Protein AF-A0A7X7F564-F1 (afdb_monomer_lite)

Structure (mmCIF, N/CA/C/O backbone):
data_AF-A0A7X7F564-F1
#
_entry.id   AF-A0A7X7F564-F1
#
loop_
_atom_site.group_PDB
_atom_site.id
_atom_site.type_symbol
_atom_site.label_atom_id
_atom_site.label_alt_id
_atom_site.label_comp_id
_atom_site.label_asym_id
_atom_site.label_entity_id
_atom_site.label_seq_id
_atom_site.pdbx_PDB_ins_code
_atom_site.Cartn_x
_atom_site.Cartn_y
_atom_site.Cartn_z
_atom_site.occupancy
_atom_site.B_iso_or_equiv
_atom_site.auth_seq_id
_atom_site.auth_comp_id
_atom_site.auth_asym_id
_atom_site.auth_atom_id
_atom_site.pdbx_PDB_model_num
ATOM 1 N N . MET A 1 1 ? 32.972 -9.137 -55.704 1.00 48.28 1 MET A N 1
ATOM 2 C CA . MET A 1 1 ? 32.258 -8.526 -54.559 1.00 48.28 1 MET A CA 1
ATOM 3 C C . MET A 1 1 ? 30.920 -7.982 -55.047 1.00 48.28 1 MET A C 1
ATOM 5 O O . MET A 1 1 ? 30.916 -7.050 -55.842 1.00 48.28 1 MET A O 1
ATOM 9 N N . LYS A 1 2 ? 29.792 -8.603 -54.668 1.00 53.50 2 LYS A N 1
ATOM 10 C CA . LYS A 1 2 ? 28.453 -8.080 -54.998 1.00 53.50 2 LYS A CA 1
ATOM 11 C C . LYS A 1 2 ? 28.254 -6.777 -54.216 1.00 53.50 2 LYS A C 1
ATOM 13 O O . LYS A 1 2 ? 28.350 -6.795 -52.994 1.00 53.50 2 LYS A O 1
ATOM 18 N N . ARG A 1 3 ? 28.040 -5.654 -54.912 1.00 58.56 3 ARG A N 1
ATOM 19 C CA . ARG A 1 3 ? 27.694 -4.373 -54.276 1.00 58.56 3 ARG A CA 1
ATOM 20 C C . ARG A 1 3 ? 26.359 -4.563 -53.553 1.00 58.56 3 ARG A C 1
ATOM 22 O O . ARG A 1 3 ? 25.375 -4.885 -54.219 1.00 58.56 3 ARG A O 1
ATOM 29 N N . LEU A 1 4 ? 26.345 -4.410 -52.227 1.00 58.75 4 LEU A N 1
ATOM 30 C CA . LEU A 1 4 ? 25.102 -4.331 -51.456 1.00 58.75 4 LEU A CA 1
ATOM 31 C C . LEU A 1 4 ? 24.223 -3.259 -52.097 1.00 58.75 4 LEU A C 1
ATOM 33 O O . LEU A 1 4 ? 24.693 -2.149 -52.369 1.00 58.75 4 LEU A O 1
ATOM 37 N N . ARG A 1 5 ? 22.974 -3.606 -52.412 1.00 72.00 5 ARG A N 1
ATOM 38 C CA . ARG A 1 5 ? 22.047 -2.630 -52.979 1.00 72.00 5 ARG A CA 1
ATOM 39 C C . ARG A 1 5 ? 21.717 -1.638 -51.869 1.00 72.00 5 ARG A C 1
ATOM 41 O O . ARG A 1 5 ? 21.621 -2.012 -50.708 1.00 72.00 5 ARG A O 1
ATOM 48 N N . CYS A 1 6 ? 21.543 -0.366 -52.214 1.00 71.50 6 CYS A N 1
ATOM 49 C CA . CYS A 1 6 ? 21.255 0.693 -51.240 1.00 71.50 6 CYS A CA 1
ATOM 50 C C . CYS A 1 6 ? 20.052 0.332 -50.336 1.00 71.50 6 CYS A C 1
ATOM 52 O O . CYS A 1 6 ? 20.071 0.598 -49.140 1.00 71.50 6 CYS A O 1
ATOM 54 N N . ALA A 1 7 ? 19.067 -0.390 -50.885 1.00 74.50 7 ALA A N 1
ATOM 55 C CA . ALA A 1 7 ? 17.934 -0.959 -50.153 1.00 74.50 7 ALA A CA 1
ATOM 56 C C . ALA A 1 7 ? 18.330 -1.939 -49.027 1.00 74.50 7 ALA A C 1
ATOM 58 O O . ALA A 1 7 ? 17.717 -1.904 -47.965 1.00 74.50 7 ALA A O 1
ATOM 59 N N . ASP A 1 8 ? 19.369 -2.759 -49.218 1.00 80.69 8 ASP A N 1
ATOM 60 C CA . ASP A 1 8 ? 19.866 -3.688 -48.195 1.00 80.69 8 ASP A CA 1
ATOM 61 C C . ASP A 1 8 ? 20.482 -2.915 -47.018 1.00 80.69 8 ASP A C 1
ATOM 63 O O . ASP A 1 8 ? 20.291 -3.274 -45.860 1.00 80.69 8 ASP A O 1
ATOM 67 N N . VAL A 1 9 ? 21.169 -1.802 -47.304 1.00 81.88 9 VAL A N 1
ATOM 68 C CA . VAL A 1 9 ? 21.736 -0.914 -46.275 1.00 81.88 9 VAL A CA 1
ATOM 69 C C . VAL A 1 9 ? 20.625 -0.227 -45.479 1.00 81.88 9 VAL A C 1
ATOM 71 O O . VAL A 1 9 ? 20.675 -0.218 -44.250 1.00 81.88 9 VAL A O 1
ATOM 74 N N . PHE A 1 10 ? 19.593 0.295 -46.150 1.00 84.75 10 PHE A N 1
ATOM 75 C CA . PHE A 1 10 ? 18.437 0.893 -45.471 1.00 84.75 10 PHE A CA 1
ATOM 76 C C . PHE A 1 10 ? 17.674 -0.121 -44.614 1.00 84.75 10 PHE A C 1
ATOM 78 O O . PHE A 1 10 ? 17.301 0.202 -43.488 1.00 84.75 10 PHE A O 1
ATOM 85 N N . ALA A 1 11 ? 17.487 -1.348 -45.108 1.00 86.25 11 ALA A N 1
ATOM 86 C CA . ALA A 1 11 ? 16.853 -2.417 -44.343 1.00 86.25 11 ALA A CA 1
ATOM 87 C C . ALA A 1 11 ? 17.647 -2.746 -43.070 1.00 86.25 11 ALA A C 1
ATOM 89 O O . ALA A 1 11 ? 17.065 -2.834 -41.992 1.00 86.25 11 ALA A O 1
ATOM 90 N N . VAL A 1 12 ? 18.977 -2.852 -43.163 1.00 88.00 12 VAL A N 1
ATOM 91 C CA . VAL A 1 12 ? 19.840 -3.098 -41.997 1.00 88.00 12 VAL A CA 1
ATOM 92 C C . VAL A 1 12 ? 19.756 -1.953 -40.984 1.00 88.00 12 VAL A C 1
ATOM 94 O O . VAL A 1 12 ? 19.584 -2.216 -39.796 1.00 88.00 12 VAL A O 1
ATOM 97 N N . VAL A 1 13 ? 19.812 -0.692 -41.426 1.00 90.00 13 VAL A N 1
ATOM 98 C CA . VAL A 1 13 ? 19.680 0.470 -40.525 1.00 90.00 13 VAL A CA 1
ATOM 99 C C . VAL A 1 13 ? 18.318 0.481 -39.829 1.00 90.00 13 VAL A C 1
ATOM 101 O O . VAL A 1 13 ? 18.257 0.697 -38.620 1.00 90.00 13 VAL A O 1
ATOM 104 N N . ALA A 1 14 ? 17.234 0.197 -40.556 1.00 89.31 14 ALA A N 1
ATOM 105 C CA . ALA A 1 14 ? 15.895 0.124 -39.979 1.00 89.31 14 ALA A CA 1
ATOM 106 C C . ALA A 1 14 ? 15.782 -0.995 -38.930 1.00 89.31 14 ALA A C 1
ATOM 108 O O . ALA A 1 14 ? 15.251 -0.765 -37.846 1.00 89.31 14 ALA A O 1
ATOM 109 N N . ILE A 1 15 ? 16.332 -2.182 -39.210 1.00 92.12 15 ILE A N 1
ATOM 110 C CA . ILE A 1 15 ? 16.349 -3.306 -38.264 1.00 92.12 15 ILE A CA 1
ATOM 111 C C . ILE A 1 15 ? 17.140 -2.942 -37.004 1.00 92.12 15 ILE A C 1
ATOM 113 O O . ILE A 1 15 ? 16.648 -3.148 -35.898 1.00 92.12 15 ILE A O 1
ATOM 117 N N . VAL A 1 16 ? 18.332 -2.355 -37.147 1.00 91.62 16 VAL A N 1
ATOM 118 C CA . VAL A 1 16 ? 19.150 -1.925 -36.001 1.00 91.62 16 VAL A CA 1
ATOM 119 C C . VAL A 1 16 ? 18.427 -0.857 -35.179 1.00 91.62 16 VAL A C 1
ATOM 121 O O . VAL A 1 16 ? 18.455 -0.927 -33.950 1.00 91.62 16 VAL A O 1
ATOM 124 N N . ALA A 1 17 ? 17.739 0.090 -35.821 1.00 90.69 17 ALA A N 1
ATOM 125 C CA . ALA A 1 17 ? 16.954 1.109 -35.130 1.00 90.69 17 ALA A CA 1
ATOM 126 C C . ALA A 1 17 ? 15.795 0.486 -34.333 1.00 90.69 17 ALA A C 1
ATOM 128 O O . ALA A 1 17 ? 15.628 0.801 -33.157 1.00 90.69 17 ALA A O 1
ATOM 129 N N . ILE A 1 18 ? 15.042 -0.446 -34.929 1.00 92.12 18 ILE A N 1
ATOM 130 C CA . ILE A 1 18 ? 13.941 -1.152 -34.254 1.00 92.12 18 ILE A CA 1
ATOM 131 C C . ILE A 1 18 ? 14.465 -1.971 -33.071 1.00 92.12 18 ILE A C 1
ATOM 133 O O . ILE A 1 18 ? 13.938 -1.851 -31.967 1.00 92.12 18 ILE A O 1
ATOM 137 N N . LEU A 1 19 ? 15.522 -2.763 -33.271 1.00 92.12 19 LEU A N 1
ATOM 138 C CA . LEU A 1 19 ? 16.123 -3.564 -32.202 1.00 92.12 19 LEU A CA 1
ATOM 139 C C . LEU A 1 19 ? 16.657 -2.685 -31.069 1.00 92.12 19 LEU A C 1
ATOM 141 O O . LEU A 1 19 ? 16.477 -3.028 -29.907 1.00 92.12 19 LEU A O 1
ATOM 145 N N . SER A 1 20 ? 17.255 -1.536 -31.392 1.00 90.12 20 SER A N 1
ATOM 146 C CA . SER A 1 20 ? 17.713 -0.564 -30.392 1.00 90.12 20 SER A CA 1
ATOM 147 C C . SER A 1 20 ? 16.552 -0.001 -29.572 1.00 90.12 20 SER A C 1
ATOM 149 O O . SER A 1 20 ? 16.664 0.096 -28.354 1.00 90.12 20 SER A O 1
ATOM 151 N N . VAL A 1 21 ? 15.425 0.332 -30.212 1.00 88.75 21 VAL A N 1
ATOM 152 C CA . VAL A 1 21 ? 14.222 0.824 -29.519 1.00 88.75 21 VAL A CA 1
ATOM 153 C C . VAL A 1 21 ? 13.632 -0.251 -28.605 1.00 88.75 21 VAL A C 1
ATOM 155 O O . VAL A 1 21 ? 13.319 0.042 -27.453 1.00 88.75 21 VAL A O 1
ATOM 158 N N . LEU A 1 22 ? 13.529 -1.496 -29.081 1.00 88.88 22 LEU A N 1
ATOM 159 C CA . LEU A 1 22 ? 13.049 -2.620 -28.271 1.00 88.88 22 LEU A CA 1
ATOM 160 C C . LEU A 1 22 ? 13.980 -2.890 -27.083 1.00 88.88 22 LEU A C 1
ATOM 162 O O . LEU A 1 22 ? 13.515 -2.988 -25.951 1.00 88.88 22 LEU A O 1
ATOM 166 N N . ALA A 1 23 ? 15.294 -2.929 -27.320 1.00 87.75 23 ALA A N 1
ATOM 167 C CA . ALA A 1 23 ? 16.289 -3.126 -26.271 1.00 87.75 23 ALA A CA 1
ATOM 168 C C . ALA A 1 23 ? 16.259 -2.001 -25.226 1.00 87.75 23 ALA A C 1
ATOM 170 O O . ALA A 1 23 ? 16.415 -2.264 -24.036 1.00 87.75 23 ALA A O 1
ATOM 171 N N . TRP A 1 24 ? 16.024 -0.754 -25.647 1.00 86.94 24 TRP A N 1
ATOM 172 C CA . TRP A 1 24 ? 15.874 0.375 -24.730 1.00 86.94 24 TRP A CA 1
ATOM 173 C C . TRP A 1 24 ? 14.609 0.259 -23.870 1.00 86.94 24 TRP A C 1
ATOM 175 O O . TRP A 1 24 ? 14.647 0.578 -22.682 1.00 86.94 24 TRP A O 1
ATOM 185 N N . GLY A 1 25 ? 13.503 -0.222 -24.450 1.00 83.06 25 GLY A N 1
ATOM 186 C CA . GLY A 1 25 ? 12.268 -0.518 -23.721 1.00 83.06 25 GLY A CA 1
ATOM 187 C C . GLY A 1 25 ? 12.482 -1.575 -22.637 1.00 83.06 25 GLY A C 1
ATOM 188 O O . GLY A 1 25 ? 12.245 -1.302 -21.461 1.00 83.06 25 GLY A O 1
ATOM 189 N N . GLU A 1 26 ? 13.033 -2.729 -23.018 1.00 85.12 26 GLU A N 1
ATOM 190 C CA . GLU A 1 26 ? 13.371 -3.834 -22.104 1.00 85.12 26 GLU A CA 1
ATOM 191 C C . GLU A 1 26 ? 14.337 -3.392 -20.996 1.00 85.12 26 GLU A C 1
ATOM 193 O O . GLU A 1 26 ? 14.151 -3.702 -19.818 1.00 85.12 26 GLU A O 1
ATOM 198 N N . TYR A 1 27 ? 15.356 -2.602 -21.345 1.00 85.50 27 TYR A N 1
ATOM 199 C CA . TYR A 1 27 ? 16.291 -2.055 -20.367 1.00 85.50 27 TYR A CA 1
ATOM 200 C C . TYR A 1 27 ? 15.599 -1.114 -19.372 1.00 85.50 27 TYR A C 1
ATOM 202 O O . TYR A 1 27 ? 15.892 -1.158 -18.175 1.00 85.50 27 TYR A O 1
ATOM 210 N N . GLY A 1 28 ? 14.655 -0.293 -19.838 1.00 83.69 28 GLY A N 1
ATOM 211 C CA . GLY A 1 28 ? 13.848 0.577 -18.986 1.00 83.69 28 GLY A CA 1
ATOM 212 C C . GLY A 1 28 ? 12.994 -0.205 -17.983 1.00 83.69 28 GLY A C 1
ATOM 213 O O . GLY A 1 28 ? 12.978 0.133 -16.795 1.00 83.69 28 GLY A O 1
ATOM 214 N N . GLU A 1 29 ? 12.338 -1.278 -18.430 1.00 83.12 29 GLU A N 1
ATOM 215 C CA . GLU A 1 29 ? 11.558 -2.164 -17.558 1.00 83.12 29 GLU A CA 1
ATOM 216 C C . GLU A 1 29 ? 12.441 -2.881 -16.535 1.00 83.12 29 GLU A C 1
ATOM 218 O O . GLU A 1 29 ? 12.128 -2.895 -15.338 1.00 83.12 29 GLU A O 1
ATOM 223 N N . TRP A 1 30 ? 13.586 -3.406 -16.980 1.00 85.81 30 TRP A N 1
ATOM 224 C CA . TRP A 1 30 ? 14.570 -4.029 -16.102 1.00 85.81 30 TRP A CA 1
ATOM 225 C C . TRP A 1 30 ? 15.080 -3.048 -15.040 1.00 85.81 30 TRP A C 1
ATOM 227 O O . TRP A 1 30 ? 15.083 -3.372 -13.853 1.00 85.81 30 TRP A O 1
ATOM 237 N N . GLN A 1 31 ? 15.438 -1.818 -15.423 1.00 87.56 31 GLN A N 1
ATOM 238 C CA . GLN A 1 31 ? 15.863 -0.783 -14.478 1.00 87.56 31 GLN A CA 1
ATOM 239 C C . GLN A 1 31 ? 14.752 -0.397 -13.494 1.00 87.56 31 GLN A C 1
ATOM 241 O O . GLN A 1 31 ? 15.035 -0.087 -12.334 1.00 87.56 31 GLN A O 1
ATOM 246 N N . ALA A 1 32 ? 13.491 -0.353 -13.934 1.00 84.62 32 ALA A N 1
ATOM 247 C CA . ALA A 1 32 ? 12.358 -0.064 -13.058 1.00 84.62 32 ALA A CA 1
ATOM 248 C C . ALA A 1 32 ? 12.153 -1.183 -12.027 1.00 84.62 32 ALA A C 1
ATOM 250 O O . ALA A 1 32 ? 12.035 -0.892 -10.836 1.00 84.62 32 ALA A O 1
ATOM 251 N N . ARG A 1 33 ? 12.192 -2.449 -12.463 1.00 85.00 33 ARG A N 1
ATOM 252 C CA . ARG A 1 33 ? 12.113 -3.611 -11.569 1.00 85.00 33 ARG A CA 1
ATOM 253 C C . ARG A 1 33 ? 13.287 -3.649 -10.596 1.00 85.00 33 ARG A C 1
ATOM 255 O O . ARG A 1 33 ? 13.075 -3.766 -9.396 1.00 85.00 33 ARG A O 1
ATOM 262 N N . ARG A 1 34 ? 14.517 -3.457 -11.080 1.00 88.94 34 ARG A N 1
ATOM 263 C CA . ARG A 1 34 ? 15.706 -3.498 -10.223 1.00 88.94 34 ARG A CA 1
ATOM 264 C C . ARG A 1 34 ? 15.687 -2.404 -9.159 1.00 88.94 34 ARG A C 1
ATOM 266 O O . ARG A 1 34 ? 16.049 -2.654 -8.015 1.00 88.94 34 ARG A O 1
ATOM 273 N N . ARG A 1 35 ? 15.235 -1.194 -9.508 1.00 87.31 35 ARG A N 1
ATOM 274 C CA . ARG A 1 35 ? 15.035 -0.113 -8.529 1.00 87.31 35 ARG A CA 1
ATOM 275 C C . ARG A 1 35 ? 13.957 -0.459 -7.505 1.00 87.31 35 ARG A C 1
ATOM 277 O O . ARG A 1 35 ? 14.138 -0.134 -6.339 1.00 87.31 35 ARG A O 1
ATOM 284 N N . HIS A 1 36 ? 12.863 -1.097 -7.918 1.00 88.12 36 HIS A N 1
ATOM 285 C CA . HIS A 1 36 ? 11.817 -1.567 -7.003 1.00 88.12 36 HIS A CA 1
ATOM 286 C C . HIS A 1 36 ? 12.369 -2.579 -5.996 1.00 88.12 36 HIS A C 1
ATOM 288 O O . HIS A 1 36 ? 12.257 -2.357 -4.794 1.00 88.12 36 HIS A O 1
ATOM 294 N N . GLU A 1 37 ? 13.047 -3.621 -6.478 1.00 88.88 37 GLU A N 1
ATOM 295 C CA . GLU A 1 37 ? 13.681 -4.648 -5.639 1.00 88.88 37 GLU A CA 1
ATOM 296 C C . GLU A 1 37 ? 14.661 -4.035 -4.635 1.00 88.88 37 GLU A C 1
ATOM 298 O O . GLU A 1 37 ? 14.534 -4.268 -3.439 1.00 88.88 37 GLU A O 1
ATOM 303 N N . LEU A 1 38 ? 15.574 -3.172 -5.096 1.00 90.75 38 LEU A N 1
ATOM 304 C CA . LEU A 1 38 ? 16.559 -2.522 -4.225 1.00 90.75 38 LEU A CA 1
ATOM 305 C C . LEU A 1 38 ? 15.913 -1.670 -3.128 1.00 90.75 38 LEU A C 1
ATOM 307 O O . LEU A 1 38 ? 16.453 -1.572 -2.033 1.00 90.75 38 LEU A O 1
ATOM 311 N N . ARG A 1 39 ? 14.763 -1.043 -3.400 1.00 90.81 39 ARG A N 1
ATOM 312 C CA . ARG A 1 39 ? 14.035 -0.258 -2.393 1.00 90.81 39 ARG A CA 1
ATOM 313 C C . ARG A 1 39 ? 13.401 -1.147 -1.329 1.00 90.81 39 ARG A C 1
ATOM 315 O O . ARG A 1 39 ? 13.399 -0.767 -0.164 1.00 90.81 39 ARG A O 1
ATOM 322 N N . VAL A 1 40 ? 12.877 -2.305 -1.727 1.00 90.81 40 VAL A N 1
ATOM 323 C CA . VAL A 1 40 ? 12.342 -3.316 -0.805 1.00 90.81 40 VAL A CA 1
ATOM 324 C C . VAL A 1 40 ? 13.473 -3.939 0.021 1.00 90.81 40 VAL A C 1
ATOM 326 O O . VAL A 1 40 ? 13.330 -4.072 1.230 1.00 90.81 40 VAL A O 1
ATOM 329 N N . GLU A 1 41 ? 14.610 -4.260 -0.600 1.00 90.62 41 GLU A N 1
ATOM 330 C CA . GLU A 1 41 ? 15.790 -4.831 0.068 1.00 90.62 41 GLU A CA 1
ATOM 331 C C . GLU A 1 41 ? 16.459 -3.846 1.038 1.00 90.62 41 GLU A C 1
ATOM 333 O O . GLU A 1 41 ? 16.899 -4.240 2.113 1.00 90.62 41 GLU A O 1
ATOM 338 N N . ALA A 1 42 ? 16.526 -2.561 0.680 1.00 89.69 42 ALA A N 1
ATOM 339 C CA . ALA A 1 42 ? 17.106 -1.515 1.522 1.00 89.69 42 ALA A CA 1
ATOM 340 C C . ALA A 1 42 ? 16.150 -1.005 2.617 1.00 89.69 42 ALA A C 1
ATOM 342 O O . ALA A 1 42 ? 16.504 -0.076 3.349 1.00 89.69 42 ALA A O 1
ATOM 343 N N . PHE A 1 43 ? 14.933 -1.553 2.711 1.00 90.75 43 PHE A N 1
ATOM 344 C CA . PHE A 1 43 ? 13.953 -1.133 3.703 1.00 90.75 43 PHE A CA 1
ATOM 345 C C . PHE A 1 43 ? 14.399 -1.522 5.110 1.00 90.75 43 PHE A C 1
ATOM 347 O O . PHE A 1 43 ? 14.540 -2.695 5.447 1.00 90.75 43 PHE A O 1
ATOM 354 N N . ASP A 1 44 ? 14.577 -0.503 5.941 1.00 87.75 44 ASP A N 1
ATOM 355 C CA . ASP A 1 44 ? 14.939 -0.639 7.342 1.00 87.75 44 ASP A CA 1
ATOM 356 C C . ASP A 1 44 ? 13.728 -0.281 8.205 1.00 87.75 44 ASP A C 1
ATOM 358 O O . ASP A 1 44 ? 13.356 0.889 8.337 1.00 87.75 44 ASP A O 1
ATOM 362 N N . GLU A 1 45 ? 13.100 -1.316 8.762 1.00 85.06 45 GLU A N 1
ATOM 363 C CA . GLU A 1 45 ? 11.895 -1.205 9.585 1.00 85.06 45 GLU A CA 1
ATOM 364 C C . GLU A 1 45 ? 12.155 -0.423 10.882 1.00 85.06 45 GLU A C 1
ATOM 366 O O . GLU A 1 45 ? 11.254 0.237 11.386 1.00 85.06 45 GLU A O 1
ATOM 371 N N . SER A 1 46 ? 13.398 -0.404 11.382 1.00 84.81 46 SER A N 1
ATOM 372 C CA . SER A 1 46 ? 13.755 0.338 12.601 1.00 84.81 46 SER A CA 1
ATOM 373 C C . SER A 1 46 ? 13.669 1.860 12.444 1.00 84.81 46 SER A C 1
ATOM 375 O O . SER A 1 46 ? 13.610 2.584 13.436 1.00 84.81 46 SER A O 1
ATOM 377 N N . LYS A 1 47 ? 13.645 2.352 11.200 1.00 82.25 47 LYS A N 1
ATOM 378 C CA . LYS A 1 47 ? 13.532 3.779 10.863 1.00 82.25 47 LYS A CA 1
ATOM 379 C C . LYS A 1 47 ? 12.092 4.228 10.630 1.00 82.25 47 LYS A C 1
ATOM 381 O O . LYS A 1 47 ? 11.871 5.378 10.260 1.00 82.25 47 LYS A O 1
ATOM 386 N N . VAL A 1 48 ? 11.123 3.326 10.768 1.00 82.81 48 VAL A N 1
ATOM 387 C CA . VAL A 1 48 ? 9.705 3.636 10.587 1.00 82.81 48 VAL A CA 1
ATOM 388 C C . VAL A 1 48 ? 9.116 4.048 11.928 1.00 82.81 48 VAL A C 1
ATOM 390 O O . VAL A 1 48 ? 9.084 3.259 12.872 1.00 82.81 48 VAL A O 1
ATOM 393 N N . SER A 1 49 ? 8.643 5.289 12.005 1.00 76.38 49 SER A N 1
ATOM 394 C CA . SER A 1 49 ? 7.865 5.754 13.150 1.00 76.38 49 SER A CA 1
ATOM 395 C C . SER A 1 49 ? 6.486 5.084 13.139 1.00 76.38 49 SER A C 1
ATOM 397 O O . SER A 1 49 ? 5.864 5.005 12.074 1.00 76.38 49 SER A O 1
ATOM 399 N N . PRO A 1 50 ? 5.974 4.624 14.294 1.00 73.06 50 PRO A N 1
ATOM 400 C CA . PRO A 1 50 ? 4.617 4.104 14.382 1.00 73.06 50 PRO A CA 1
ATOM 401 C C . PRO A 1 50 ? 3.608 5.151 13.911 1.00 73.06 50 PRO A C 1
ATOM 403 O O . PRO A 1 50 ? 3.711 6.330 14.258 1.00 73.06 50 PRO A O 1
ATOM 406 N N . VAL A 1 51 ? 2.608 4.718 13.148 1.00 74.31 51 VAL A N 1
ATOM 407 C CA . VAL A 1 51 ? 1.479 5.586 12.811 1.00 74.31 51 VAL A CA 1
ATOM 408 C C . VAL A 1 51 ? 0.626 5.765 14.062 1.00 74.31 51 VAL A C 1
ATOM 410 O O . VAL A 1 51 ? 0.151 4.793 14.645 1.00 74.31 51 VAL A O 1
ATOM 413 N N . VAL A 1 52 ? 0.432 7.016 14.474 1.00 71.81 52 VAL A N 1
ATOM 414 C CA . VAL A 1 52 ? -0.432 7.358 15.605 1.00 71.81 52 VAL A CA 1
ATOM 415 C C . VAL A 1 52 ? -1.804 7.720 15.054 1.00 71.81 52 VAL A C 1
ATOM 417 O O . VAL A 1 52 ? -1.988 8.800 14.504 1.00 71.81 52 VAL A O 1
ATOM 420 N N . LEU A 1 53 ? -2.759 6.801 15.181 1.00 75.00 53 LEU A N 1
ATOM 421 C CA . LEU A 1 53 ? -4.170 7.054 14.899 1.00 75.00 53 LEU A CA 1
ATOM 422 C C . LEU A 1 53 ? -4.962 7.075 16.213 1.00 75.00 53 LEU A C 1
ATOM 424 O O . LEU A 1 53 ? -4.652 6.295 17.117 1.00 75.00 53 LEU A O 1
ATOM 428 N N . PRO A 1 54 ? -5.992 7.931 16.335 1.00 76.56 54 PRO A N 1
ATOM 429 C CA . PRO A 1 54 ? -6.925 7.877 17.456 1.00 76.56 54 PRO A CA 1
ATOM 430 C C . PRO A 1 54 ? -7.541 6.478 17.604 1.00 76.56 54 PRO A C 1
ATOM 432 O O . PRO A 1 54 ? -8.012 5.900 16.623 1.00 76.56 54 PRO A O 1
ATOM 435 N N . ALA A 1 55 ? -7.537 5.931 18.824 1.00 78.00 55 ALA A N 1
ATOM 436 C CA . ALA A 1 55 ? -7.964 4.554 19.092 1.00 78.00 55 ALA A CA 1
ATOM 437 C C . ALA A 1 55 ? -9.424 4.284 18.687 1.00 78.00 55 ALA A C 1
ATOM 439 O O . ALA A 1 55 ? -9.749 3.199 18.223 1.00 78.00 55 ALA A O 1
ATOM 440 N N . ASP A 1 56 ? -10.293 5.290 18.788 1.00 82.44 56 ASP A N 1
ATOM 441 C CA . ASP A 1 56 ? -11.698 5.231 18.374 1.00 82.44 56 ASP A CA 1
ATOM 442 C C . ASP A 1 56 ? -11.890 5.052 16.859 1.00 82.44 56 ASP A C 1
ATOM 444 O O . ASP A 1 56 ? -12.973 4.673 16.410 1.00 82.44 56 ASP A O 1
ATOM 448 N N . ARG A 1 57 ? -10.844 5.298 16.060 1.00 83.75 57 ARG A N 1
ATOM 449 C CA . ARG A 1 57 ? -10.862 5.107 14.605 1.00 83.75 57 ARG A CA 1
ATOM 450 C C . ARG A 1 57 ? -10.366 3.735 14.179 1.00 83.75 57 ARG A C 1
ATOM 452 O O . ARG A 1 57 ? -10.630 3.356 13.037 1.00 83.75 57 ARG A O 1
ATOM 459 N N . ILE A 1 58 ? -9.644 3.025 15.044 1.00 87.62 58 ILE A N 1
ATOM 460 C CA . ILE A 1 58 ? -9.050 1.730 14.725 1.00 87.62 58 ILE A CA 1
ATOM 461 C C . ILE A 1 58 ? -10.168 0.701 14.576 1.00 87.62 58 ILE A C 1
ATOM 463 O O . ILE A 1 58 ? -11.048 0.559 15.423 1.00 87.62 58 ILE A O 1
ATOM 467 N N . VAL A 1 59 ? -10.148 -0.019 13.460 1.00 86.31 59 VAL A N 1
ATOM 468 C CA . VAL A 1 59 ? -11.076 -1.122 13.210 1.00 86.31 59 VAL A CA 1
ATOM 469 C C . VAL A 1 59 ? -10.316 -2.405 13.501 1.00 86.31 59 VAL A C 1
ATOM 471 O O . VAL A 1 59 ? -9.326 -2.651 12.826 1.00 86.31 59 VAL A O 1
ATOM 474 N N . GLU A 1 60 ? -10.758 -3.217 14.467 1.00 85.00 60 GLU A N 1
ATOM 475 C CA . GLU A 1 60 ? -10.018 -4.412 14.935 1.00 85.00 60 GLU A CA 1
ATOM 476 C C . GLU A 1 60 ? -10.637 -5.757 14.509 1.00 85.00 60 GLU A C 1
ATOM 478 O O . GLU A 1 60 ? -9.943 -6.766 14.397 1.00 85.00 60 GLU A O 1
ATOM 483 N N . ASN A 1 61 ? -11.955 -5.795 14.284 1.00 76.88 61 ASN A N 1
ATOM 484 C CA . ASN A 1 61 ? -12.725 -7.041 14.149 1.00 76.88 61 ASN A CA 1
ATOM 485 C C . ASN A 1 61 ? -13.480 -7.173 12.816 1.00 76.88 61 ASN A C 1
ATOM 487 O O . ASN A 1 61 ? -14.453 -7.920 12.726 1.00 76.88 61 ASN A O 1
ATOM 491 N N . GLU A 1 62 ? -13.047 -6.466 11.771 1.00 78.31 62 GLU A N 1
ATOM 492 C CA . GLU A 1 62 ? -13.667 -6.557 10.444 1.00 78.31 62 GLU A CA 1
ATOM 493 C C . GLU A 1 62 ? -12.844 -7.407 9.464 1.00 78.31 62 GLU A C 1
ATOM 495 O O . GLU A 1 62 ? -11.627 -7.537 9.570 1.00 78.31 62 GLU A O 1
ATOM 500 N N . SER A 1 63 ? -13.519 -7.983 8.466 1.00 86.50 63 SER A N 1
ATOM 501 C CA . SER A 1 63 ? -12.842 -8.661 7.359 1.00 86.50 63 SER A CA 1
ATOM 502 C C . SER A 1 63 ? -12.163 -7.649 6.440 1.00 86.50 63 SER A C 1
ATOM 504 O O . SER A 1 63 ? -12.793 -6.694 5.976 1.00 86.50 63 SER A O 1
ATOM 506 N N . LEU A 1 64 ? -10.892 -7.901 6.119 1.00 90.88 64 LEU A N 1
ATOM 507 C CA . LEU A 1 64 ? -10.139 -7.112 5.143 1.00 90.88 64 LEU A CA 1
ATOM 508 C C . LEU A 1 64 ? -10.330 -7.598 3.704 1.00 90.88 64 LEU A C 1
ATOM 510 O O . LEU A 1 64 ? -9.941 -6.895 2.769 1.00 90.88 64 LEU A O 1
ATOM 514 N N . ALA A 1 65 ? -10.943 -8.771 3.511 1.00 92.06 65 ALA A N 1
ATOM 515 C CA . ALA A 1 65 ? -11.067 -9.440 2.217 1.00 92.06 65 ALA A CA 1
ATOM 516 C C . ALA A 1 65 ? -11.698 -8.522 1.172 1.00 92.06 65 ALA A C 1
ATOM 518 O O . ALA A 1 65 ? -12.750 -7.962 1.443 1.00 92.06 65 ALA A O 1
ATOM 519 N N . GLY A 1 66 ? -11.084 -8.347 0.004 1.00 93.19 66 GLY A N 1
ATOM 520 C CA . GLY A 1 66 ? -11.525 -7.508 -1.113 1.00 93.19 66 GLY A CA 1
ATOM 521 C C . GLY A 1 66 ? -10.494 -6.454 -1.526 1.00 93.19 66 GLY A C 1
ATOM 522 O O . GLY A 1 66 ? -9.317 -6.544 -1.177 1.00 93.19 66 GLY A O 1
ATOM 523 N N . ARG A 1 67 ? -10.939 -5.468 -2.314 1.00 95.56 67 ARG A N 1
ATOM 524 C CA . ARG A 1 67 ? -10.067 -4.530 -3.033 1.00 95.56 67 ARG A CA 1
ATOM 525 C C . ARG A 1 67 ? -9.896 -3.204 -2.295 1.00 95.56 67 ARG A C 1
ATOM 527 O O . ARG A 1 67 ? -10.870 -2.556 -1.914 1.00 95.56 67 ARG A O 1
ATOM 534 N N . TRP A 1 68 ? -8.652 -2.760 -2.182 1.00 96.06 68 TRP A N 1
ATOM 535 C CA . TRP A 1 68 ? -8.254 -1.507 -1.550 1.00 96.06 68 TRP A CA 1
ATOM 536 C C . TRP A 1 68 ? -7.356 -0.718 -2.489 1.00 96.06 68 TRP A C 1
ATOM 538 O O . TRP A 1 68 ? -6.470 -1.280 -3.129 1.00 96.06 68 TRP A O 1
ATOM 548 N N . VAL A 1 69 ? -7.587 0.588 -2.601 1.00 94.69 69 VAL A N 1
ATOM 549 C CA . VAL A 1 69 ? -6.998 1.399 -3.669 1.00 94.69 69 VAL A CA 1
ATOM 550 C C . VAL A 1 69 ? -6.436 2.696 -3.125 1.00 94.69 69 VAL A C 1
ATOM 552 O O . VAL A 1 69 ? -7.139 3.452 -2.464 1.00 94.69 69 VAL A O 1
ATOM 555 N N . LYS A 1 70 ? -5.188 2.978 -3.481 1.00 92.75 70 LYS A N 1
ATOM 556 C CA . LYS A 1 70 ? -4.501 4.238 -3.213 1.00 92.75 70 LYS A CA 1
ATOM 557 C C . LYS A 1 70 ? -4.178 4.916 -4.541 1.00 92.75 70 LYS A C 1
ATOM 559 O O . LYS A 1 70 ? -3.624 4.286 -5.444 1.00 92.75 70 LYS A O 1
ATOM 564 N N . THR A 1 71 ? -4.520 6.192 -4.680 1.00 90.19 71 THR A N 1
ATOM 565 C CA . THR A 1 71 ? -4.341 6.961 -5.920 1.00 90.19 71 THR A CA 1
ATOM 566 C C . THR A 1 71 ? -3.424 8.148 -5.675 1.00 90.19 71 THR A C 1
ATOM 568 O O . THR A 1 71 ? -3.774 9.081 -4.962 1.00 90.19 71 THR A O 1
ATOM 571 N N . VAL A 1 72 ? -2.257 8.152 -6.318 1.00 82.81 72 VAL A N 1
ATOM 572 C CA . VAL A 1 72 ? -1.251 9.209 -6.160 1.00 82.81 72 VAL A CA 1
ATOM 573 C C . VAL A 1 72 ? -1.228 10.061 -7.428 1.00 82.81 72 VAL A C 1
ATOM 575 O O . VAL A 1 72 ? -0.627 9.706 -8.440 1.00 82.81 72 VAL A O 1
ATOM 578 N N . GLY A 1 73 ? -1.907 11.208 -7.398 1.00 77.56 73 GLY A N 1
ATOM 579 C CA . GLY A 1 73 ? -1.973 12.107 -8.553 1.00 77.56 73 GLY A CA 1
ATOM 580 C C . GLY A 1 73 ? -2.707 11.504 -9.761 1.00 77.56 73 GLY A C 1
ATOM 581 O O . GLY A 1 73 ? -3.572 10.643 -9.625 1.00 77.56 73 GLY A O 1
ATOM 582 N N . ARG A 1 74 ? -2.407 11.998 -10.970 1.00 71.38 74 ARG A N 1
ATOM 583 C CA . ARG A 1 74 ? -3.016 11.486 -12.209 1.00 71.38 74 ARG A CA 1
ATOM 584 C C . ARG A 1 74 ? -2.156 10.360 -12.782 1.00 71.38 74 ARG A C 1
ATOM 586 O O . ARG A 1 74 ? -1.034 10.606 -13.205 1.00 71.38 74 ARG A O 1
ATOM 593 N N . GLY A 1 75 ? -2.706 9.148 -12.828 1.00 72.19 75 GLY A N 1
ATOM 594 C CA . GLY A 1 75 ? -2.101 8.007 -13.528 1.00 72.19 75 GLY A CA 1
ATOM 595 C C . GLY A 1 75 ? -1.203 7.100 -12.685 1.00 72.19 75 GLY A C 1
ATOM 596 O O . GLY A 1 75 ? -0.728 6.099 -13.218 1.00 72.19 75 GLY A O 1
ATOM 597 N N . CYS A 1 76 ? -1.007 7.390 -11.393 1.00 85.25 76 CYS A N 1
ATOM 598 C CA . CYS A 1 76 ? -0.342 6.463 -10.478 1.00 85.25 76 CYS A CA 1
ATOM 599 C C . CYS A 1 76 ? -1.342 5.891 -9.476 1.00 85.25 76 CYS A C 1
ATOM 601 O O . CYS A 1 76 ? -2.086 6.624 -8.821 1.00 85.25 76 CYS A O 1
ATOM 603 N N . ARG A 1 77 ? -1.364 4.566 -9.377 1.00 91.00 77 ARG A N 1
ATOM 604 C CA . ARG A 1 77 ? -2.299 3.826 -8.533 1.00 91.00 77 ARG A CA 1
ATOM 605 C C . ARG A 1 77 ? -1.583 2.639 -7.922 1.00 91.00 77 ARG A C 1
ATOM 607 O O . ARG A 1 77 ? -0.871 1.926 -8.627 1.00 91.00 77 ARG A O 1
ATOM 614 N N . SER A 1 78 ? -1.833 2.419 -6.644 1.00 93.44 78 SER A N 1
ATOM 615 C CA . SER A 1 78 ? -1.493 1.186 -5.955 1.00 93.44 78 SER A CA 1
ATOM 616 C C . SER A 1 78 ? -2.764 0.503 -5.475 1.00 93.44 78 SER A C 1
ATOM 618 O O . SER A 1 78 ? -3.785 1.140 -5.204 1.00 93.44 78 SER A O 1
ATOM 620 N N . GLU A 1 79 ? -2.711 -0.812 -5.399 1.00 95.50 79 GLU A N 1
ATOM 621 C CA . GLU A 1 79 ? -3.835 -1.665 -5.079 1.00 95.50 79 GLU A CA 1
ATOM 622 C C . GLU A 1 79 ? -3.386 -2.813 -4.187 1.00 95.50 79 GLU A C 1
ATOM 624 O O . GLU A 1 79 ? -2.326 -3.397 -4.408 1.00 95.50 79 GLU A O 1
ATOM 629 N N . LEU A 1 80 ? -4.220 -3.123 -3.200 1.00 96.31 80 LEU A N 1
ATOM 630 C CA . LEU A 1 80 ? -4.124 -4.316 -2.374 1.00 96.31 80 LEU A CA 1
ATOM 631 C C . LEU A 1 80 ? -5.422 -5.107 -2.532 1.00 96.31 80 LEU A C 1
ATOM 633 O O . LEU A 1 80 ? -6.512 -4.569 -2.318 1.00 96.31 80 LEU A O 1
ATOM 637 N N . VAL A 1 81 ? -5.310 -6.379 -2.891 1.00 96.56 81 VAL A N 1
ATOM 638 C CA . VAL A 1 81 ? -6.440 -7.309 -2.942 1.00 96.56 81 VAL A CA 1
ATOM 639 C C . VAL A 1 81 ? -6.210 -8.382 -1.895 1.00 96.56 81 VAL A C 1
ATOM 641 O O . VAL A 1 81 ? -5.303 -9.195 -2.035 1.00 96.56 81 VAL A O 1
ATOM 644 N N . PHE A 1 82 ? -7.025 -8.366 -0.846 1.00 94.56 82 PHE A N 1
ATOM 645 C CA . PHE A 1 82 ? -7.000 -9.375 0.208 1.00 94.56 82 PHE A CA 1
ATOM 646 C C . PHE A 1 82 ? -7.958 -10.503 -0.180 1.00 94.56 82 PHE A C 1
ATOM 648 O O . PHE A 1 82 ? -9.156 -10.273 -0.338 1.00 94.56 82 PHE A O 1
ATOM 655 N N . GLU A 1 83 ? -7.461 -11.721 -0.337 1.00 93.00 83 GLU A N 1
ATOM 656 C CA . GLU A 1 83 ? -8.310 -12.900 -0.515 1.00 93.00 83 GLU A CA 1
ATOM 657 C C . GLU A 1 83 ? -8.965 -13.268 0.819 1.00 93.00 83 GLU A C 1
ATOM 659 O O . GLU A 1 83 ? -8.347 -13.131 1.874 1.00 93.00 83 GLU A O 1
ATOM 664 N N . ALA A 1 84 ? -10.218 -13.732 0.789 1.00 85.25 84 ALA A N 1
ATOM 665 C CA . ALA A 1 84 ? -10.863 -14.225 2.001 1.00 85.25 84 ALA A CA 1
ATOM 666 C C . ALA A 1 84 ? -10.049 -15.398 2.585 1.00 85.25 84 ALA A C 1
ATOM 668 O O . ALA A 1 84 ? -9.639 -16.276 1.818 1.00 85.25 84 ALA A O 1
ATOM 669 N N . PRO A 1 85 ? -9.806 -15.428 3.909 1.00 79.81 85 PRO A N 1
ATOM 670 C CA . PRO A 1 85 ? -9.128 -16.554 4.528 1.00 79.81 85 PRO A CA 1
ATOM 671 C C . PRO A 1 85 ? -9.929 -17.834 4.277 1.00 79.81 85 PRO A C 1
ATOM 673 O O . PRO A 1 85 ? -11.162 -17.810 4.256 1.00 79.81 85 PRO A O 1
ATOM 676 N N . ALA A 1 86 ? -9.229 -18.951 4.079 1.00 74.00 86 ALA A N 1
ATOM 677 C CA . ALA A 1 86 ? -9.880 -20.251 3.978 1.00 74.00 86 ALA A CA 1
ATOM 678 C C . ALA A 1 86 ? -10.644 -20.556 5.279 1.00 74.00 86 ALA A C 1
ATOM 680 O O . ALA A 1 86 ? -10.195 -20.185 6.366 1.00 74.00 86 ALA A O 1
ATOM 681 N N . GLU A 1 87 ? -11.793 -21.230 5.179 1.00 65.19 87 GLU A N 1
ATOM 682 C CA . GLU A 1 87 ? -12.571 -21.625 6.357 1.00 65.19 87 GLU A CA 1
ATOM 683 C C . GLU A 1 87 ? -11.691 -22.415 7.341 1.00 65.19 87 GLU A C 1
ATOM 685 O O . GLU A 1 87 ? -11.087 -23.424 6.981 1.00 65.19 87 GLU A O 1
ATOM 690 N N . GLY A 1 88 ? -11.599 -21.933 8.584 1.00 60.34 88 GLY A N 1
ATOM 691 C CA . GLY A 1 88 ? -10.793 -22.555 9.640 1.00 60.34 88 GLY A CA 1
ATOM 692 C C . GLY A 1 88 ? -9.314 -22.151 9.679 1.00 60.34 88 GLY A C 1
ATOM 693 O O . GLY A 1 88 ? -8.589 -22.675 10.521 1.00 60.34 88 GLY A O 1
ATOM 694 N N . ALA A 1 89 ? -8.858 -21.233 8.821 1.00 59.75 89 ALA A N 1
ATOM 695 C CA . ALA A 1 89 ? -7.537 -20.622 8.951 1.00 59.75 89 ALA A CA 1
ATOM 696 C C . ALA A 1 89 ? -7.573 -19.435 9.929 1.00 59.75 89 ALA A C 1
ATOM 698 O O . ALA A 1 89 ? -8.471 -18.588 9.860 1.00 59.75 89 ALA A O 1
ATOM 699 N N . ASP A 1 90 ? -6.569 -19.350 10.808 1.00 65.00 90 ASP A N 1
ATOM 700 C CA . ASP A 1 90 ? -6.276 -18.126 11.564 1.00 65.00 90 ASP A CA 1
ATOM 701 C C . ASP A 1 90 ? -6.122 -16.951 10.589 1.00 65.00 90 ASP A C 1
ATOM 703 O O . ASP A 1 90 ? -5.717 -17.182 9.452 1.00 65.00 90 ASP A O 1
ATOM 707 N N . ARG A 1 91 ? -6.477 -15.727 11.028 1.00 71.44 91 ARG A N 1
ATOM 708 C CA . ARG A 1 91 ? -6.692 -14.460 10.273 1.00 71.44 91 ARG A CA 1
ATOM 709 C C . ARG A 1 91 ? -5.519 -14.014 9.369 1.00 71.44 91 ARG A C 1
ATOM 711 O O . ARG A 1 91 ? -4.998 -12.905 9.484 1.00 71.44 91 ARG A O 1
ATOM 718 N N . SER A 1 92 ? -5.130 -14.881 8.452 1.00 86.88 92 SER A N 1
ATOM 719 C CA . SER A 1 92 ? -4.037 -14.775 7.511 1.00 86.88 92 SER A CA 1
ATOM 720 C C . SER A 1 92 ? -4.640 -14.652 6.122 1.00 86.88 92 SER A C 1
ATOM 722 O O . SER A 1 92 ? -5.402 -15.506 5.665 1.00 86.88 92 SER A O 1
ATOM 724 N N . TYR A 1 93 ? -4.331 -13.548 5.464 1.00 91.56 93 TYR A N 1
ATOM 725 C CA . TYR A 1 93 ? -4.846 -13.204 4.152 1.00 91.56 93 TYR A CA 1
ATOM 726 C C . TYR A 1 93 ? -3.746 -13.421 3.126 1.00 91.56 93 TYR A C 1
ATOM 728 O O . TYR A 1 93 ? -2.617 -12.965 3.320 1.00 91.56 93 TYR A O 1
ATOM 736 N N . ARG A 1 94 ? -4.069 -14.037 1.987 1.00 94.19 94 ARG A N 1
ATOM 737 C CA . ARG A 1 94 ? -3.237 -13.847 0.798 1.00 94.19 94 ARG A CA 1
ATOM 738 C C . ARG A 1 94 ? -3.526 -12.457 0.246 1.00 94.19 94 ARG A C 1
ATOM 740 O O . ARG A 1 94 ? -4.685 -12.068 0.124 1.00 94.19 94 ARG A O 1
ATOM 747 N N . VAL A 1 95 ? -2.475 -11.714 -0.071 1.00 95.81 95 VAL A N 1
ATOM 748 C CA . VAL A 1 95 ? -2.577 -10.338 -0.549 1.00 95.81 95 VAL A CA 1
ATOM 749 C C . VAL A 1 95 ? -1.833 -10.191 -1.865 1.00 95.81 95 VAL A C 1
ATOM 751 O O . VAL A 1 95 ? -0.631 -10.441 -1.943 1.00 95.81 95 VAL A O 1
ATOM 754 N N . GLU A 1 96 ? -2.543 -9.758 -2.902 1.00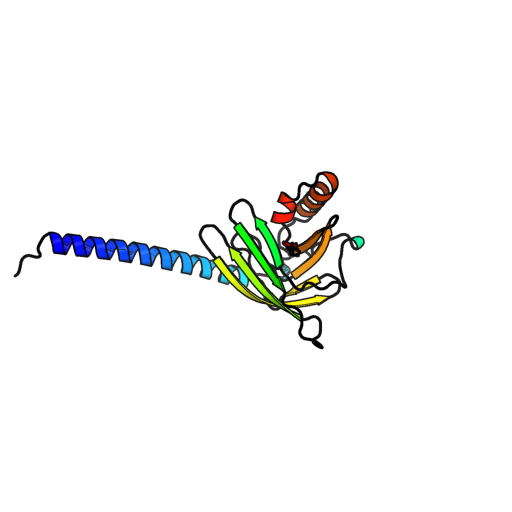 97.12 96 GLU A N 1
ATOM 755 C CA . GLU A 1 96 ? -1.919 -9.262 -4.125 1.00 97.12 96 GLU A CA 1
ATOM 756 C C . GLU A 1 96 ? -1.719 -7.751 -3.998 1.00 97.12 96 GLU A C 1
ATOM 758 O O . GLU A 1 96 ? -2.677 -6.994 -3.845 1.00 97.12 96 GLU A O 1
ATOM 763 N N . PHE A 1 97 ? -0.465 -7.315 -4.069 1.00 95.69 97 PHE A N 1
ATOM 764 C CA . PHE A 1 97 ? -0.097 -5.917 -4.214 1.00 95.69 97 PHE A CA 1
ATOM 765 C C . PHE A 1 97 ? 0.206 -5.621 -5.680 1.00 95.69 97 PHE A C 1
ATOM 767 O O . PHE A 1 97 ? 1.022 -6.297 -6.304 1.00 95.69 97 PHE A O 1
ATOM 774 N N . ALA A 1 98 ? -0.415 -4.583 -6.229 1.00 94.12 98 ALA A N 1
ATOM 775 C CA . ALA A 1 98 ? -0.139 -4.102 -7.574 1.00 94.12 98 ALA A CA 1
ATOM 776 C C . ALA A 1 98 ? 0.077 -2.591 -7.549 1.00 94.12 98 ALA A C 1
ATOM 778 O O . ALA A 1 98 ? -0.742 -1.848 -7.017 1.00 94.12 98 ALA A O 1
ATOM 779 N N . THR A 1 99 ? 1.151 -2.110 -8.164 1.00 91.69 99 THR A N 1
ATOM 780 C CA . THR A 1 99 ? 1.420 -0.676 -8.292 1.00 91.69 99 THR A CA 1
ATOM 781 C C . THR A 1 99 ? 1.733 -0.329 -9.736 1.00 91.69 99 THR A C 1
ATOM 783 O O . THR A 1 99 ? 2.423 -1.061 -10.446 1.00 91.69 99 THR A O 1
ATOM 786 N N . ARG A 1 100 ? 1.183 0.790 -10.200 1.00 88.00 100 ARG A N 1
ATOM 787 C CA . ARG A 1 100 ? 1.300 1.253 -11.577 1.00 88.00 100 ARG A CA 1
ATOM 788 C C . ARG A 1 100 ? 1.636 2.732 -11.619 1.00 88.00 100 ARG A C 1
ATOM 790 O O . ARG A 1 100 ? 1.044 3.533 -10.898 1.00 88.00 100 ARG A O 1
ATOM 797 N N . THR A 1 101 ? 2.508 3.083 -12.551 1.00 83.38 101 THR A N 1
ATOM 798 C CA . THR A 1 101 ? 2.710 4.437 -13.066 1.00 83.38 101 THR A CA 1
ATOM 799 C C . THR A 1 101 ? 2.429 4.459 -14.570 1.00 83.38 101 THR A C 1
ATOM 801 O O . THR A 1 101 ? 2.093 3.440 -15.180 1.00 83.38 101 THR A O 1
ATOM 804 N N . CYS A 1 102 ? 2.603 5.617 -15.206 1.00 78.19 102 CYS A N 1
ATOM 805 C CA . CYS A 1 102 ? 2.531 5.726 -16.662 1.00 78.19 102 CYS A CA 1
ATOM 806 C C . CYS A 1 102 ? 3.584 4.871 -17.391 1.00 78.19 102 CYS A C 1
ATOM 808 O O . CYS A 1 102 ? 3.374 4.534 -18.552 1.00 78.19 102 CYS A O 1
ATOM 810 N N . THR A 1 103 ? 4.701 4.535 -16.737 1.00 74.81 103 THR A N 1
ATOM 811 C CA . THR A 1 103 ? 5.873 3.899 -17.364 1.00 74.81 103 THR A CA 1
ATOM 812 C C . THR A 1 103 ? 6.313 2.602 -16.688 1.00 74.81 103 THR A C 1
ATOM 814 O O . THR A 1 103 ? 7.262 1.972 -17.142 1.00 74.81 103 THR A O 1
ATOM 817 N N . SER A 1 104 ? 5.654 2.189 -15.605 1.00 78.56 104 SER A N 1
ATOM 818 C CA . SER A 1 104 ? 5.991 0.968 -14.875 1.00 78.56 104 SER A CA 1
ATOM 819 C C . SER A 1 104 ? 4.756 0.312 -14.273 1.00 78.56 104 SER A C 1
ATOM 821 O O . SER A 1 104 ? 3.802 0.980 -13.875 1.00 78.56 104 SER A O 1
ATOM 823 N N . HIS A 1 105 ? 4.795 -1.010 -14.160 1.00 86.62 105 HIS A N 1
ATOM 824 C CA . HIS A 1 105 ? 3.820 -1.797 -13.419 1.00 86.62 105 HIS A CA 1
ATOM 825 C C . HIS A 1 105 ? 4.567 -2.886 -12.653 1.00 86.62 105 HIS A C 1
ATOM 827 O O . HIS A 1 105 ? 5.412 -3.569 -13.227 1.00 86.62 105 HIS A O 1
ATOM 833 N N . GLN A 1 106 ? 4.276 -3.024 -11.364 1.00 88.94 106 GLN A N 1
ATOM 834 C CA . GLN A 1 106 ? 4.842 -4.056 -10.501 1.00 88.94 106 GLN A CA 1
ATOM 835 C C . GLN A 1 106 ? 3.717 -4.789 -9.788 1.00 88.94 106 GLN A C 1
ATOM 837 O O . GLN A 1 106 ? 2.676 -4.202 -9.479 1.00 88.94 106 GLN A O 1
ATOM 842 N N . ARG A 1 107 ? 3.943 -6.077 -9.542 1.00 92.44 107 ARG A N 1
ATOM 843 C CA . ARG A 1 107 ? 3.003 -6.941 -8.844 1.00 92.44 107 ARG A CA 1
ATOM 844 C C . ARG A 1 107 ? 3.759 -7.858 -7.898 1.00 92.44 107 ARG A C 1
ATOM 846 O O . ARG A 1 107 ? 4.763 -8.448 -8.283 1.00 92.44 107 ARG A O 1
ATOM 853 N N . ASP A 1 108 ? 3.250 -7.975 -6.687 1.00 92.38 108 ASP A N 1
ATOM 854 C CA . ASP A 1 108 ? 3.849 -8.706 -5.584 1.00 92.38 108 ASP A CA 1
ATOM 855 C C . ASP A 1 108 ? 2.764 -9.535 -4.896 1.00 92.38 108 ASP A C 1
ATOM 857 O O . ASP A 1 108 ? 1.679 -9.036 -4.611 1.00 92.38 108 ASP A O 1
ATOM 861 N N . GLN A 1 109 ? 3.060 -10.797 -4.592 1.00 94.88 109 GLN A N 1
ATOM 862 C CA . GLN A 1 109 ? 2.213 -11.611 -3.722 1.00 94.88 109 GLN A CA 1
ATOM 863 C C . GLN A 1 109 ? 2.804 -11.639 -2.316 1.00 94.88 109 GLN A C 1
ATOM 865 O O . GLN A 1 109 ? 4.020 -11.794 -2.149 1.00 94.88 109 GLN A O 1
ATOM 870 N N . ARG A 1 110 ? 1.941 -11.463 -1.320 1.00 95.12 110 ARG A N 1
ATOM 871 C CA . ARG A 1 110 ? 2.272 -11.429 0.104 1.00 95.12 110 ARG A CA 1
ATOM 872 C C . ARG A 1 110 ? 1.255 -12.227 0.907 1.00 95.12 110 ARG A C 1
ATOM 874 O O . ARG A 1 110 ? 0.163 -12.536 0.428 1.00 95.12 110 ARG A O 1
ATOM 881 N N . THR A 1 111 ? 1.625 -12.518 2.139 1.00 94.62 111 THR A N 1
ATOM 882 C CA . THR A 1 111 ? 0.701 -12.965 3.177 1.00 94.62 111 THR A CA 1
ATOM 883 C C . THR A 1 111 ? 0.593 -11.854 4.211 1.00 94.62 111 THR A C 1
ATOM 885 O O . THR A 1 111 ? 1.587 -11.192 4.503 1.00 94.62 111 THR A O 1
ATOM 888 N N . ALA A 1 112 ? -0.601 -11.622 4.744 1.00 94.62 112 ALA A N 1
ATOM 889 C CA . ALA A 1 112 ? -0.847 -10.600 5.746 1.00 94.62 112 ALA A CA 1
ATOM 890 C C . ALA A 1 112 ? -1.535 -11.189 6.971 1.00 94.62 112 ALA A C 1
ATOM 892 O O . ALA A 1 112 ? -2.538 -11.886 6.841 1.00 94.62 112 ALA A O 1
ATOM 893 N N . GLU A 1 113 ? -1.031 -10.860 8.150 1.00 93.25 113 GLU A N 1
ATOM 894 C CA . GLU A 1 113 ? -1.706 -11.114 9.420 1.00 93.25 113 GLU A CA 1
ATOM 895 C C . GLU A 1 113 ? -2.438 -9.852 9.864 1.00 93.25 113 GLU A C 1
ATOM 897 O O . GLU A 1 113 ? -1.957 -8.739 9.637 1.00 93.25 113 GLU A O 1
ATOM 902 N N . TYR A 1 114 ? -3.606 -10.023 10.480 1.00 90.94 114 TYR A N 1
ATOM 903 C CA . TYR A 1 114 ? -4.414 -8.912 10.968 1.00 90.94 114 TYR A CA 1
ATOM 904 C C . TYR A 1 114 ? -4.822 -9.116 12.428 1.00 90.94 114 TYR A C 1
ATOM 906 O O . TYR A 1 114 ? -5.595 -10.026 12.746 1.00 90.94 114 TYR A O 1
ATOM 914 N N . SER A 1 115 ? -4.309 -8.244 13.297 1.00 89.00 115 SER A N 1
ATOM 915 C CA . SER A 1 115 ? -4.581 -8.217 14.738 1.00 89.00 115 SER A CA 1
ATOM 916 C C . SER A 1 115 ? -4.684 -6.777 15.211 1.00 89.00 115 SER A C 1
ATOM 918 O O . SER A 1 115 ? -3.906 -5.939 14.765 1.00 89.00 115 SER A O 1
ATOM 920 N N . ASP A 1 116 ? -5.637 -6.492 16.099 1.00 86.69 116 ASP A N 1
ATOM 921 C CA . ASP A 1 116 ? -5.757 -5.198 16.797 1.00 86.69 116 ASP A CA 1
ATOM 922 C C . ASP A 1 116 ? -5.735 -3.984 15.851 1.00 86.69 116 ASP A C 1
A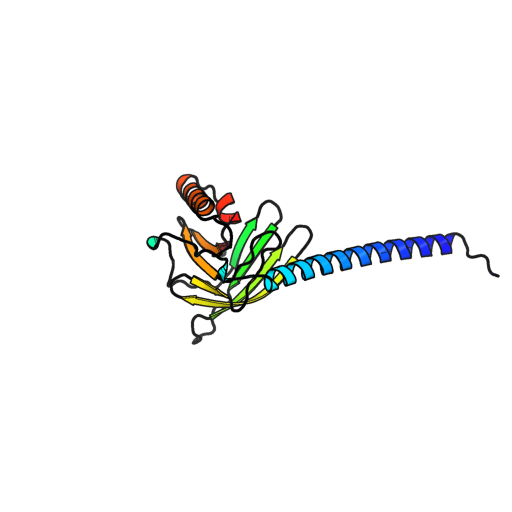TOM 924 O O . ASP A 1 116 ? -5.144 -2.942 16.117 1.00 86.69 116 ASP A O 1
ATOM 928 N N . GLY A 1 117 ? -6.343 -4.155 14.675 1.00 88.38 117 GLY A N 1
ATOM 929 C CA . GLY A 1 117 ? -6.402 -3.129 13.641 1.00 88.38 117 GLY A CA 1
ATOM 930 C C . GLY A 1 117 ? -5.120 -2.912 12.846 1.00 88.38 117 GLY A C 1
ATOM 931 O O . GLY A 1 117 ? -5.147 -2.165 11.870 1.00 88.38 117 GLY A O 1
ATOM 932 N N . GLN A 1 118 ? -4.040 -3.621 13.157 1.00 92.19 118 GLN A N 1
ATOM 933 C CA . GLN A 1 118 ? -2.806 -3.607 12.387 1.00 92.19 118 GLN A CA 1
ATOM 934 C C . GLN A 1 118 ? -2.741 -4.792 11.418 1.00 92.19 118 GLN A C 1
ATOM 936 O O . GLN A 1 118 ? -2.980 -5.947 11.767 1.00 92.19 118 GLN A O 1
ATOM 941 N N . VAL A 1 119 ? -2.372 -4.491 10.179 1.00 93.69 119 VAL A N 1
ATOM 942 C CA . VAL A 1 119 ? -2.028 -5.448 9.131 1.00 93.69 119 VAL A CA 1
ATOM 943 C C . VAL A 1 119 ? -0.514 -5.546 9.053 1.00 93.69 119 VAL A C 1
ATOM 945 O O . VAL A 1 119 ? 0.143 -4.535 8.819 1.00 93.69 119 VAL A O 1
ATOM 948 N N . THR A 1 120 ? 0.039 -6.748 9.172 1.00 94.56 120 THR A N 1
ATOM 949 C CA . THR A 1 120 ? 1.478 -6.996 9.010 1.00 94.56 120 THR A CA 1
ATOM 950 C C . THR A 1 120 ? 1.719 -7.938 7.841 1.00 94.56 120 THR A C 1
ATOM 952 O O . THR A 1 120 ? 1.235 -9.066 7.839 1.00 94.56 120 THR A O 1
ATOM 955 N N . LEU A 1 121 ? 2.476 -7.480 6.843 1.00 95.62 121 LEU A N 1
ATOM 956 C CA . LEU A 1 121 ? 2.874 -8.291 5.693 1.00 95.62 121 LEU A CA 1
ATOM 957 C C . LEU A 1 121 ? 4.083 -9.179 6.032 1.00 95.62 121 LEU A C 1
ATOM 959 O O . LEU A 1 121 ? 5.001 -8.757 6.747 1.00 95.62 121 LEU A O 1
ATOM 963 N N . ASP A 1 122 ? 4.140 -10.378 5.445 1.00 94.94 122 ASP A N 1
ATOM 964 C CA . ASP A 1 122 ? 5.286 -11.295 5.551 1.00 94.94 122 ASP A CA 1
ATOM 965 C C . ASP A 1 122 ? 6.585 -10.614 5.100 1.00 94.94 122 ASP A C 1
ATOM 967 O O . ASP A 1 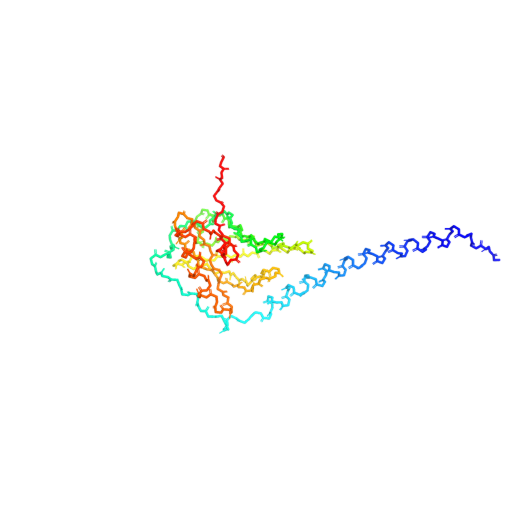122 ? 7.633 -10.774 5.730 1.00 94.94 122 ASP A O 1
ATOM 971 N N . ARG A 1 123 ? 6.493 -9.795 4.045 1.00 94.19 123 ARG A N 1
ATOM 972 C CA . ARG A 1 123 ? 7.589 -9.009 3.470 1.00 94.19 123 ARG A CA 1
ATOM 973 C C . ARG A 1 123 ? 7.120 -7.616 3.043 1.00 94.19 123 ARG A C 1
ATOM 975 O O . ARG A 1 123 ? 5.970 -7.466 2.628 1.00 94.19 123 ARG A O 1
ATOM 982 N N . PRO A 1 124 ? 8.010 -6.607 3.068 1.00 94.50 124 PRO A N 1
ATOM 983 C CA . PRO A 1 124 ? 7.672 -5.262 2.624 1.00 94.50 124 PRO A CA 1
ATOM 984 C C . PRO A 1 124 ? 7.242 -5.211 1.150 1.00 94.50 124 PRO A C 1
ATOM 986 O O . PRO A 1 124 ? 7.601 -6.059 0.320 1.00 94.50 124 PRO A O 1
ATOM 989 N N . VAL A 1 125 ? 6.473 -4.174 0.835 1.00 93.94 125 VAL A N 1
ATOM 990 C CA . VAL A 1 125 ? 6.064 -3.792 -0.520 1.00 93.94 125 VAL A CA 1
ATOM 991 C C . VAL A 1 125 ? 6.387 -2.320 -0.748 1.00 93.94 125 VAL A C 1
ATOM 993 O O . VAL A 1 125 ? 6.440 -1.528 0.194 1.00 93.94 125 VAL A O 1
ATOM 996 N N . ALA A 1 126 ? 6.624 -1.947 -2.003 1.00 90.88 126 ALA A N 1
ATOM 997 C CA . ALA A 1 126 ? 6.978 -0.585 -2.375 1.00 90.88 126 ALA A CA 1
ATOM 998 C C . ALA A 1 126 ? 5.970 -0.012 -3.368 1.00 90.88 126 ALA A C 1
ATOM 1000 O O . ALA A 1 126 ? 5.751 -0.569 -4.440 1.00 90.88 126 ALA A O 1
ATOM 1001 N N . ASP A 1 127 ? 5.405 1.151 -3.058 1.00 87.25 127 ASP A N 1
ATOM 1002 C CA . ASP A 1 127 ? 4.699 1.930 -4.071 1.00 87.25 127 ASP A CA 1
ATOM 1003 C C . ASP A 1 127 ? 5.694 2.373 -5.158 1.00 87.25 127 ASP A C 1
ATOM 1005 O O . ASP A 1 127 ? 6.804 2.819 -4.847 1.00 87.25 127 ASP A O 1
ATOM 1009 N N . SER A 1 128 ? 5.295 2.325 -6.437 1.00 80.56 128 SER A N 1
ATOM 1010 C CA . SER A 1 128 ? 6.192 2.641 -7.567 1.00 80.56 128 SER A CA 1
ATOM 1011 C C . SER A 1 128 ? 6.870 4.013 -7.448 1.00 80.56 128 SER A C 1
ATOM 1013 O O . SER A 1 128 ? 8.019 4.175 -7.848 1.00 80.56 128 SER A O 1
ATOM 1015 N N . ILE A 1 129 ? 6.158 4.995 -6.887 1.00 77.06 129 ILE A N 1
ATOM 1016 C CA . ILE A 1 129 ? 6.633 6.368 -6.634 1.00 77.06 129 ILE A CA 1
ATOM 1017 C C . ILE A 1 129 ? 6.449 6.803 -5.172 1.00 77.06 129 ILE A C 1
ATOM 1019 O O . ILE A 1 129 ? 6.702 7.955 -4.840 1.00 77.06 129 ILE A O 1
ATOM 1023 N N . GLY A 1 130 ? 5.960 5.906 -4.315 1.00 79.31 130 GLY A N 1
ATOM 1024 C CA . GLY A 1 130 ? 5.601 6.202 -2.927 1.00 79.31 130 GLY A CA 1
ATOM 1025 C C . GLY A 1 130 ? 6.528 5.500 -1.939 1.00 79.31 130 GLY A C 1
ATOM 1026 O O . GLY A 1 130 ? 7.602 5.068 -2.334 1.00 79.31 130 GLY A O 1
ATOM 1027 N N . PRO A 1 131 ? 6.152 5.372 -0.664 1.00 84.69 131 PRO A N 1
ATOM 1028 C CA . PRO A 1 131 ? 6.990 4.755 0.359 1.00 84.69 131 PRO A CA 1
ATOM 1029 C C . PRO A 1 131 ? 7.082 3.227 0.216 1.00 84.69 131 PRO A C 1
ATOM 1031 O O . PRO A 1 131 ? 6.295 2.592 -0.489 1.00 84.69 131 PRO A O 1
ATOM 1034 N N . VAL A 1 132 ? 8.069 2.651 0.903 1.00 91.50 132 VAL A N 1
ATOM 1035 C CA . VAL A 1 132 ? 8.134 1.212 1.191 1.00 91.50 132 VAL A CA 1
ATOM 1036 C C . VAL A 1 132 ? 7.561 1.004 2.583 1.00 91.50 132 VAL A C 1
ATOM 1038 O O . VAL A 1 132 ? 7.863 1.786 3.484 1.00 91.50 132 VAL A O 1
ATOM 1041 N N . TYR A 1 133 ? 6.719 -0.006 2.745 1.00 92.31 133 TYR A N 1
ATOM 1042 C CA . TYR A 1 133 ? 6.067 -0.298 4.01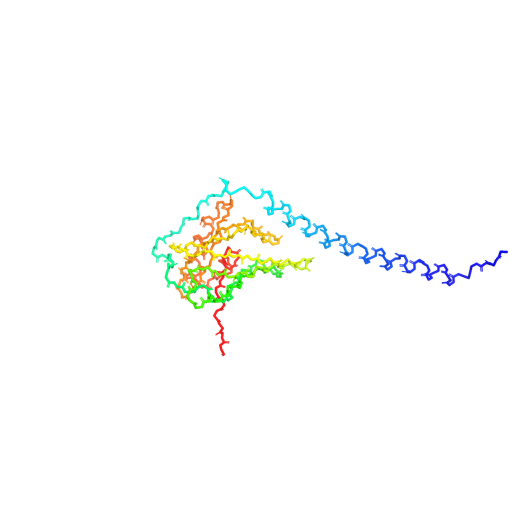3 1.00 92.31 133 TYR A CA 1
ATOM 1043 C C . TYR A 1 133 ? 5.839 -1.799 4.159 1.00 92.31 133 TYR A C 1
ATOM 1045 O O . TYR A 1 133 ? 5.776 -2.551 3.183 1.00 92.31 133 TYR A O 1
ATOM 1053 N N . ARG A 1 134 ? 5.723 -2.234 5.411 1.00 94.56 134 ARG A N 1
ATOM 1054 C CA . ARG A 1 134 ? 5.409 -3.621 5.777 1.00 94.56 134 ARG A CA 1
ATOM 1055 C C . ARG A 1 134 ? 4.133 -3.724 6.604 1.00 94.56 134 ARG A C 1
ATOM 1057 O O . ARG A 1 134 ? 3.459 -4.747 6.547 1.00 94.56 134 ARG A O 1
ATOM 1064 N N . ARG A 1 135 ? 3.803 -2.671 7.350 1.00 94.00 135 ARG A N 1
ATOM 1065 C CA . ARG A 1 135 ? 2.630 -2.617 8.216 1.00 94.00 135 ARG A CA 1
ATOM 1066 C C . ARG A 1 135 ? 1.644 -1.571 7.722 1.00 94.00 135 ARG A C 1
ATOM 1068 O O . ARG A 1 135 ? 2.045 -0.570 7.124 1.00 94.00 135 ARG A O 1
ATOM 1075 N N . LEU A 1 136 ? 0.363 -1.818 7.959 1.00 94.12 136 LEU A N 1
ATOM 1076 C CA . LEU A 1 136 ? -0.720 -0.872 7.724 1.00 94.12 136 LEU A CA 1
ATOM 1077 C C . LEU A 1 136 ? -1.677 -0.869 8.915 1.00 94.12 136 LEU A C 1
ATOM 1079 O O . LEU A 1 136 ? -1.774 -1.861 9.626 1.00 94.12 136 LEU A O 1
ATOM 1083 N N . HIS A 1 137 ? -2.438 0.206 9.080 1.00 92.94 137 HIS A N 1
ATOM 1084 C CA . HIS A 1 137 ? -3.506 0.310 10.073 1.00 92.94 137 HIS A CA 1
ATOM 1085 C C . HIS A 1 137 ? -4.864 0.429 9.404 1.00 92.94 137 HIS A C 1
ATOM 1087 O O . HIS A 1 137 ? -5.059 1.268 8.525 1.00 92.94 137 HIS A O 1
ATOM 1093 N N . SER A 1 138 ? -5.798 -0.408 9.835 1.00 92.75 138 SER A N 1
ATOM 1094 C CA . SER A 1 138 ? -7.204 -0.355 9.463 1.00 92.75 138 SER A CA 1
ATOM 1095 C C . SER A 1 138 ? -7.912 0.696 10.300 1.00 92.75 138 SER A C 1
ATOM 1097 O O . SER A 1 138 ? -7.960 0.606 11.527 1.00 92.75 138 SER A O 1
ATOM 1099 N N . ALA A 1 139 ? -8.468 1.697 9.625 1.00 92.25 139 ALA A N 1
ATOM 1100 C CA . ALA A 1 139 ? -9.172 2.789 10.270 1.00 92.25 139 ALA A CA 1
ATOM 1101 C C . ALA A 1 139 ? -10.463 3.162 9.541 1.00 92.25 139 ALA A C 1
ATOM 1103 O O . ALA A 1 139 ? -10.656 2.867 8.356 1.00 92.25 139 ALA A O 1
ATOM 1104 N N . ARG A 1 140 ? -11.352 3.852 10.258 1.00 91.81 140 ARG A N 1
ATOM 1105 C CA . ARG A 1 140 ? -12.586 4.422 9.711 1.00 91.81 140 ARG A CA 1
ATOM 1106 C C . ARG A 1 140 ? -12.500 5.950 9.664 1.00 91.81 140 ARG A C 1
ATOM 1108 O O . ARG A 1 140 ? -12.111 6.603 10.632 1.00 91.81 140 ARG A O 1
ATOM 1115 N N . VAL A 1 141 ? -12.873 6.512 8.516 1.00 89.81 141 VAL A N 1
ATOM 1116 C CA . VAL A 1 141 ? -12.968 7.960 8.277 1.00 89.81 141 VAL A CA 1
ATOM 1117 C C . VAL A 1 141 ? -14.335 8.233 7.669 1.00 89.81 141 VAL A C 1
ATOM 1119 O O . VAL A 1 141 ? -14.638 7.762 6.569 1.00 89.81 141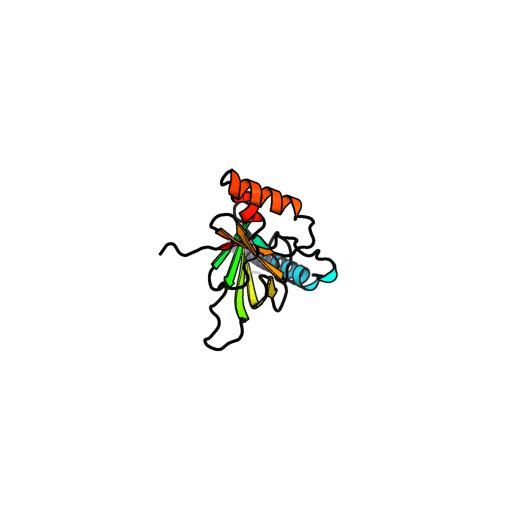 VAL A O 1
ATOM 1122 N N . GLY A 1 142 ? -15.193 8.940 8.404 1.00 86.69 142 GLY A N 1
ATOM 1123 C CA . GLY A 1 142 ? -16.619 9.025 8.081 1.00 86.69 142 GLY A CA 1
ATOM 1124 C C . GLY A 1 142 ? -17.245 7.639 7.849 1.00 86.69 142 GLY A C 1
ATOM 1125 O O . GLY A 1 142 ? -17.171 6.753 8.698 1.00 86.69 142 GLY A O 1
ATOM 1126 N N . SER A 1 143 ? -17.851 7.432 6.677 1.00 84.69 143 SER A N 1
ATOM 1127 C CA . SER A 1 143 ? -18.437 6.143 6.278 1.00 84.69 143 SER A CA 1
ATOM 1128 C C . SER A 1 143 ? -17.456 5.184 5.593 1.00 84.69 143 SER A C 1
ATOM 1130 O O . SER A 1 143 ? -17.807 4.027 5.362 1.00 84.69 143 SER A O 1
ATOM 1132 N N . LYS A 1 144 ? -16.238 5.630 5.258 1.00 89.94 144 LYS A N 1
ATOM 1133 C CA . LYS A 1 144 ? -15.271 4.837 4.492 1.00 89.94 144 LYS A CA 1
ATOM 1134 C C . LYS A 1 144 ? -14.279 4.122 5.399 1.00 89.94 144 LYS A C 1
ATOM 1136 O O . LYS A 1 144 ? -13.874 4.622 6.447 1.00 89.94 144 LYS A O 1
ATOM 1141 N N . ARG A 1 145 ? -13.849 2.950 4.937 1.00 91.69 145 ARG A N 1
ATOM 1142 C CA . ARG A 1 145 ? -12.761 2.174 5.534 1.00 91.69 145 ARG A CA 1
ATOM 1143 C C . ARG A 1 145 ? -11.478 2.447 4.774 1.00 91.69 145 ARG A C 1
ATOM 1145 O O . ARG A 1 145 ? -11.488 2.471 3.537 1.00 91.69 145 ARG A O 1
ATOM 1152 N N . ILE A 1 146 ? -10.395 2.638 5.513 1.00 93.75 146 ILE A N 1
ATOM 1153 C CA . ILE A 1 146 ? -9.083 2.929 4.952 1.00 93.75 146 ILE A CA 1
ATOM 1154 C C . ILE A 1 146 ? -8.003 2.034 5.563 1.00 93.75 146 ILE A C 1
ATOM 1156 O O . ILE A 1 146 ? -8.109 1.631 6.717 1.00 93.75 146 ILE A O 1
ATOM 1160 N N . LEU A 1 147 ? -6.955 1.758 4.788 1.00 94.44 147 LEU A N 1
ATOM 1161 C CA . LEU A 1 147 ? -5.698 1.198 5.278 1.00 94.44 147 LEU A CA 1
ATOM 1162 C C . LEU A 1 147 ? -4.596 2.245 5.142 1.00 94.44 147 LEU A C 1
ATOM 1164 O O . LEU A 1 147 ? -4.284 2.695 4.036 1.00 94.44 147 LEU A O 1
ATOM 1168 N N . VAL A 1 148 ? -3.996 2.619 6.264 1.00 92.69 148 VAL A N 1
ATOM 1169 C CA . VAL A 1 148 ? -2.923 3.612 6.332 1.00 92.69 148 VAL A CA 1
ATOM 1170 C C . VAL A 1 148 ? -1.581 2.887 6.429 1.00 92.69 148 VAL A C 1
ATOM 1172 O O . VAL A 1 148 ? -1.359 2.200 7.421 1.00 92.69 148 VAL A O 1
ATOM 1175 N N . PRO A 1 149 ? -0.680 2.999 5.440 1.00 91.94 149 PRO A N 1
ATOM 1176 C CA . PRO A 1 149 ? 0.643 2.391 5.534 1.00 91.94 149 PRO A CA 1
ATOM 1177 C C . PRO A 1 149 ? 1.506 3.080 6.602 1.00 91.94 149 PRO A C 1
ATOM 1179 O O . PRO A 1 149 ? 1.507 4.307 6.701 1.00 91.94 149 PRO A O 1
ATOM 1182 N N . GLU A 1 150 ? 2.287 2.301 7.352 1.00 89.69 150 GLU A N 1
ATOM 1183 C CA . GLU A 1 150 ? 3.356 2.829 8.208 1.00 89.69 150 GLU A CA 1
ATOM 1184 C C . GLU A 1 150 ? 4.592 3.146 7.365 1.00 89.69 150 GLU A C 1
ATOM 1186 O O . GLU A 1 150 ? 5.108 2.286 6.648 1.00 89.69 150 GLU A O 1
ATOM 1191 N N . THR A 1 151 ? 5.070 4.389 7.416 1.00 83.19 151 THR A N 1
ATOM 1192 C CA . THR A 1 151 ? 6.128 4.869 6.515 1.00 83.19 151 THR A CA 1
ATOM 1193 C C . THR A 1 151 ? 7.142 5.724 7.267 1.00 83.19 151 THR A C 1
ATOM 1195 O O . THR A 1 151 ? 6.849 6.246 8.335 1.00 83.19 151 THR A O 1
ATOM 1198 N N . GLN A 1 152 ? 8.345 5.869 6.708 1.00 69.81 152 GLN A N 1
ATOM 1199 C CA . GLN A 1 152 ? 9.441 6.622 7.334 1.00 69.81 152 GLN A CA 1
ATOM 1200 C C . GLN A 1 152 ? 9.212 8.148 7.379 1.00 69.81 152 GLN A C 1
ATOM 1202 O O . GLN A 1 152 ? 10.014 8.847 7.989 1.00 69.81 152 GLN A O 1
ATOM 1207 N N . SER A 1 153 ? 8.182 8.695 6.716 1.00 61.19 153 SER A N 1
ATOM 1208 C CA . SER A 1 153 ? 7.921 10.142 6.728 1.00 61.19 153 SER A CA 1
ATOM 1209 C C . SER A 1 153 ? 6.985 10.552 7.861 1.00 61.19 153 SER A C 1
ATOM 1211 O O . SER A 1 153 ? 5.990 9.872 8.108 1.00 61.19 153 SER A O 1
ATOM 1213 N N . ASP A 1 154 ? 7.236 11.726 8.453 1.00 57.94 154 ASP A N 1
ATOM 1214 C CA . ASP A 1 154 ? 6.370 12.430 9.419 1.00 57.94 154 ASP A CA 1
ATOM 1215 C C . ASP A 1 154 ? 5.062 12.952 8.781 1.00 57.94 154 ASP A C 1
ATOM 1217 O O . ASP A 1 154 ? 4.629 14.085 8.975 1.00 57.94 154 ASP A O 1
ATOM 1221 N N . THR A 1 155 ? 4.389 12.113 8.000 1.00 67.12 155 THR A N 1
ATOM 1222 C CA . THR A 1 155 ? 3.112 12.409 7.342 1.00 67.12 155 THR A CA 1
ATOM 1223 C C . THR A 1 155 ? 1.920 12.283 8.288 1.00 67.12 155 THR A C 1
ATOM 1225 O O . THR A 1 155 ? 0.788 12.286 7.824 1.00 67.12 155 THR A O 1
ATOM 1228 N N . ALA A 1 156 ? 2.134 12.171 9.603 1.00 70.38 156 ALA A N 1
ATOM 1229 C CA . ALA A 1 156 ? 1.044 12.124 10.579 1.00 70.38 156 ALA A CA 1
ATOM 1230 C C . ALA A 1 156 ? 0.201 13.411 10.528 1.00 70.38 156 ALA A C 1
ATOM 1232 O O . ALA A 1 156 ? -1.017 13.339 10.408 1.00 70.38 156 ALA A O 1
ATOM 1233 N N . ALA A 1 157 ? 0.849 14.581 10.478 1.00 74.88 157 ALA A N 1
ATOM 1234 C CA . ALA A 1 157 ? 0.153 15.862 10.337 1.00 74.88 157 ALA A CA 1
ATOM 1235 C C . ALA A 1 157 ? -0.591 15.982 8.992 1.00 74.88 157 ALA A C 1
ATOM 1237 O O . ALA A 1 157 ? -1.712 16.491 8.941 1.00 74.88 157 ALA A O 1
ATOM 1238 N N . ASP A 1 158 ? 0.007 15.481 7.906 1.00 85.12 158 ASP A N 1
ATOM 1239 C CA . ASP A 1 158 ? -0.628 15.457 6.583 1.00 85.12 158 ASP A CA 1
ATOM 1240 C C . ASP A 1 158 ? -1.833 14.509 6.548 1.00 85.12 158 ASP A C 1
ATOM 1242 O O . ASP A 1 158 ? -2.849 14.816 5.920 1.00 85.12 158 ASP A O 1
ATOM 1246 N N . LEU A 1 159 ? -1.733 13.367 7.234 1.00 87.12 159 LEU A N 1
ATOM 1247 C CA . LEU A 1 159 ? -2.803 12.390 7.371 1.00 87.12 159 LEU A CA 1
ATOM 1248 C C . LEU A 1 159 ? -3.962 12.964 8.185 1.00 87.12 159 LEU A C 1
ATOM 1250 O O . LEU A 1 159 ? -5.093 12.913 7.711 1.00 87.12 159 LEU A O 1
ATOM 1254 N N . ASP A 1 160 ? -3.695 13.566 9.344 1.00 86.88 160 ASP A N 1
ATOM 1255 C CA . ASP A 1 160 ? -4.721 14.193 10.183 1.00 86.88 160 ASP A CA 1
ATOM 1256 C C . ASP A 1 160 ? -5.450 15.313 9.431 1.00 86.88 160 ASP A C 1
ATOM 1258 O O . ASP A 1 160 ? -6.682 15.343 9.384 1.00 86.88 160 ASP A O 1
ATOM 1262 N N . ALA A 1 161 ? -4.704 16.187 8.747 1.00 88.81 161 ALA A N 1
ATOM 1263 C CA . ALA A 1 161 ? -5.284 17.245 7.926 1.00 88.81 161 ALA A CA 1
ATOM 1264 C C . ALA A 1 161 ? -6.103 16.689 6.746 1.00 88.81 161 ALA A C 1
ATOM 1266 O O . ALA A 1 161 ? -7.128 17.262 6.364 1.00 88.81 161 ALA A O 1
ATOM 1267 N N . ALA A 1 162 ? -5.670 15.578 6.142 1.00 90.12 162 ALA A N 1
ATOM 1268 C CA . ALA A 1 162 ? -6.407 14.916 5.071 1.00 90.12 162 ALA A CA 1
ATOM 1269 C C . ALA A 1 162 ? -7.695 14.249 5.578 1.00 90.12 162 ALA A C 1
ATOM 1271 O O . ALA A 1 162 ? -8.722 14.339 4.902 1.00 90.12 162 ALA A O 1
ATOM 1272 N N . ILE A 1 163 ? -7.660 13.626 6.759 1.00 90.50 163 ILE A N 1
ATOM 1273 C CA . ILE A 1 163 ? -8.830 13.056 7.439 1.00 90.50 163 ILE A CA 1
ATOM 1274 C C . ILE A 1 163 ? -9.840 14.163 7.743 1.00 90.50 163 ILE A C 1
ATOM 1276 O O . ILE A 1 163 ? -11.004 14.050 7.361 1.00 90.50 163 ILE A O 1
ATOM 1280 N N . GLU A 1 164 ? -9.395 15.268 8.347 1.00 90.38 164 GLU A N 1
ATOM 1281 C CA . GLU A 1 164 ? -10.264 16.398 8.677 1.00 90.38 164 GLU A CA 1
ATOM 1282 C C . GLU A 1 164 ? -10.961 16.960 7.430 1.00 90.38 164 GLU A C 1
ATOM 1284 O O . GLU A 1 164 ? -12.176 17.174 7.434 1.00 90.38 164 GLU A O 1
ATOM 1289 N N . LYS A 1 165 ? -10.214 17.167 6.339 1.00 91.25 165 LYS A N 1
ATOM 1290 C CA . LYS A 1 165 ? -10.777 17.659 5.074 1.00 91.25 165 LYS A CA 1
ATOM 1291 C C . LYS A 1 165 ? -11.763 16.677 4.445 1.00 91.25 165 LYS A C 1
ATOM 1293 O O . LYS A 1 165 ? -12.801 17.106 3.934 1.00 91.25 165 LYS A O 1
ATOM 1298 N N . ALA A 1 166 ? -11.475 15.378 4.499 1.00 90.94 166 ALA A N 1
ATOM 1299 C CA . ALA A 1 166 ? -12.384 14.352 4.002 1.00 90.94 166 ALA A CA 1
ATOM 1300 C C . ALA A 1 166 ? -13.710 14.346 4.782 1.00 90.94 166 ALA A C 1
ATOM 1302 O O . ALA A 1 166 ? -14.774 14.266 4.172 1.00 90.94 166 ALA A O 1
ATOM 1303 N N . GLU A 1 167 ? -13.662 14.492 6.108 1.00 89.69 167 GLU A N 1
ATOM 1304 C CA . GLU A 1 167 ? -14.850 14.455 6.969 1.00 89.69 167 GLU A CA 1
ATOM 1305 C C . GLU A 1 167 ? -15.664 15.751 6.924 1.00 89.69 167 GLU A C 1
ATOM 1307 O O . GLU A 1 167 ? -16.886 15.706 6.795 1.00 89.69 167 GLU A O 1
ATOM 1312 N N . LYS A 1 168 ? -15.005 16.912 7.011 1.00 91.19 168 LYS A N 1
ATOM 1313 C CA . LYS A 1 168 ? -15.689 18.214 7.091 1.00 91.19 168 LYS A CA 1
ATOM 1314 C C . LYS A 1 168 ? -16.114 18.758 5.733 1.00 91.19 168 LYS A C 1
ATOM 1316 O O . LYS A 1 168 ? -17.126 19.449 5.644 1.00 91.19 168 LYS A O 1
ATOM 1321 N N . HIS A 1 169 ? -15.334 18.484 4.690 1.00 90.50 169 HIS A N 1
ATOM 1322 C CA . HIS A 1 169 ? -15.509 19.100 3.372 1.00 90.50 169 HIS A CA 1
ATOM 1323 C C . HIS A 1 169 ? -15.776 18.082 2.259 1.00 90.50 169 HIS A C 1
ATOM 1325 O O . HIS A 1 169 ? -16.023 18.478 1.122 1.00 90.50 169 HIS A O 1
ATOM 1331 N N . GLY A 1 170 ? -15.739 16.777 2.553 1.00 87.44 170 GLY A N 1
ATOM 1332 C CA . GLY A 1 170 ? -15.878 15.737 1.533 1.00 87.44 170 GLY A CA 1
ATOM 1333 C C . GLY A 1 170 ? -14.692 15.677 0.562 1.00 87.44 170 GLY A C 1
ATOM 1334 O O . GLY A 1 170 ? -14.809 15.095 -0.517 1.00 87.44 170 GLY A O 1
ATOM 1335 N N . GLU A 1 171 ? -13.550 16.280 0.907 1.00 90.94 171 GLU A N 1
ATOM 1336 C CA . GLU A 1 171 ? -12.365 16.349 0.047 1.00 90.94 171 GLU A CA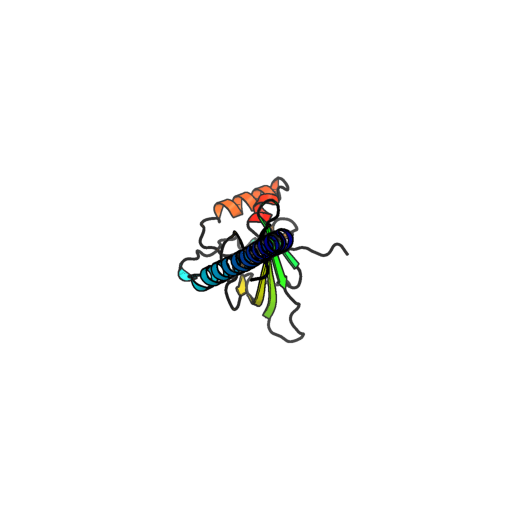 1
ATOM 1337 C C . GLU A 1 171 ? -11.452 15.128 0.243 1.00 90.94 171 GLU A C 1
ATOM 1339 O O . GLU A 1 171 ? -10.490 15.149 1.007 1.00 90.94 171 GLU A O 1
ATOM 1344 N N . TRP A 1 172 ? -11.726 14.045 -0.487 1.00 90.44 172 TRP A N 1
ATOM 1345 C CA . TRP A 1 172 ? -11.031 12.758 -0.315 1.00 90.44 172 TRP A CA 1
ATOM 1346 C C . TRP A 1 172 ? -9.645 12.667 -0.955 1.00 90.44 172 TRP A C 1
ATOM 1348 O O . TRP A 1 172 ? -8.862 11.790 -0.604 1.00 90.44 172 TRP A O 1
ATOM 1358 N N . ARG A 1 173 ? -9.317 13.561 -1.890 1.00 89.62 173 ARG A N 1
ATOM 1359 C CA . ARG A 1 173 ? -8.166 13.397 -2.791 1.00 89.62 173 ARG A CA 1
ATOM 1360 C C . ARG A 1 173 ? -6.819 13.264 -2.073 1.00 89.62 173 ARG A C 1
ATOM 1362 O O . ARG A 1 173 ? -5.973 12.491 -2.511 1.00 89.62 173 ARG A O 1
ATOM 1369 N N . ASN A 1 174 ? -6.605 14.028 -1.003 1.00 89.62 174 ASN A N 1
ATOM 1370 C CA . ASN A 1 174 ? -5.357 13.955 -0.236 1.00 89.62 174 ASN A CA 1
ATOM 1371 C C . ASN A 1 174 ? -5.291 12.659 0.575 1.00 89.62 174 ASN A C 1
ATOM 1373 O O . ASN A 1 174 ? -4.250 12.012 0.612 1.00 89.62 174 ASN A O 1
ATOM 1377 N N . LEU A 1 175 ? -6.418 12.239 1.155 1.00 89.75 175 LEU A N 1
ATOM 1378 C CA . LEU A 1 175 ? -6.496 10.990 1.902 1.00 89.75 175 LEU A CA 1
ATOM 1379 C C . LEU A 1 175 ? -6.293 9.778 0.984 1.00 89.75 175 LEU A C 1
ATOM 1381 O O . LEU A 1 175 ? -5.541 8.878 1.331 1.00 89.75 175 LEU A O 1
ATOM 1385 N N . GLU A 1 176 ? -6.867 9.790 -0.220 1.00 91.44 176 GLU A N 1
ATOM 1386 C CA . GLU A 1 176 ? -6.674 8.753 -1.248 1.00 91.44 176 GLU A CA 1
ATOM 1387 C C . GLU A 1 176 ? -5.224 8.654 -1.751 1.00 91.44 176 GLU A C 1
ATOM 1389 O O . GLU A 1 176 ? -4.826 7.610 -2.271 1.00 91.44 176 GLU A O 1
ATOM 1394 N N . ALA A 1 177 ? -4.426 9.715 -1.596 1.00 89.56 177 ALA A N 1
ATOM 1395 C CA . ALA A 1 177 ? -3.001 9.706 -1.915 1.00 89.56 177 ALA A CA 1
ATOM 1396 C C . ALA A 1 177 ? -2.133 9.149 -0.779 1.00 89.56 177 ALA A C 1
ATOM 1398 O O . ALA A 1 177 ? -1.019 8.690 -1.039 1.00 89.56 177 ALA A O 1
ATOM 1399 N N . LEU A 1 178 ? -2.633 9.162 0.458 1.00 90.12 178 LEU A N 1
ATOM 1400 C CA . LEU A 1 178 ? -1.909 8.719 1.651 1.00 90.12 178 LEU A CA 1
ATOM 1401 C C . LEU A 1 178 ? -2.314 7.303 2.081 1.00 90.12 178 LEU A C 1
ATOM 1403 O O . LEU A 1 178 ? -1.449 6.503 2.435 1.00 90.12 178 LEU A O 1
ATOM 1407 N N . ALA A 1 179 ? -3.596 6.966 1.968 1.00 92.12 179 ALA A N 1
ATOM 1408 C CA . ALA A 1 179 ? -4.191 5.724 2.438 1.00 92.12 179 ALA A CA 1
ATOM 1409 C C . ALA A 1 179 ? -4.894 4.960 1.310 1.00 92.12 179 ALA A C 1
ATOM 1411 O O . ALA A 1 179 ? -5.357 5.531 0.322 1.00 92.12 179 ALA A O 1
ATOM 1412 N N . TYR A 1 180 ? -5.002 3.645 1.478 1.00 94.44 180 TYR A N 1
ATOM 1413 C CA . TYR A 1 180 ? -5.827 2.818 0.614 1.00 94.44 180 TYR A CA 1
ATOM 1414 C C . TYR A 1 180 ? -7.277 2.924 1.051 1.00 94.44 180 TYR A C 1
ATOM 1416 O O . TYR A 1 180 ? -7.607 2.592 2.183 1.00 94.44 180 TYR A O 1
ATOM 1424 N N . VAL A 1 181 ? -8.154 3.326 0.146 1.00 94.19 181 VAL A N 1
ATOM 1425 C CA . VAL A 1 181 ? -9.593 3.361 0.384 1.00 94.19 181 VAL A CA 1
ATOM 1426 C C . VAL A 1 181 ? -10.209 2.061 -0.106 1.00 94.19 181 VAL A C 1
ATOM 1428 O O . VAL A 1 181 ? -9.896 1.571 -1.196 1.00 94.19 181 VAL A O 1
ATOM 1431 N N . ARG A 1 182 ? -11.094 1.496 0.708 1.00 93.44 182 ARG A N 1
ATOM 1432 C CA . ARG A 1 182 ? -11.865 0.318 0.342 1.00 93.44 182 ARG A CA 1
ATOM 1433 C C . ARG A 1 182 ? -12.732 0.596 -0.892 1.00 93.44 182 ARG A C 1
ATOM 1435 O O . ARG A 1 182 ? -13.511 1.547 -0.891 1.00 93.44 182 ARG A O 1
ATOM 1442 N N . GLN A 1 183 ? -12.627 -0.244 -1.921 1.00 89.81 183 GLN A N 1
ATOM 1443 C CA . GLN A 1 183 ? -13.627 -0.306 -2.986 1.00 89.81 183 GLN A CA 1
ATOM 1444 C C . GLN A 1 183 ? -14.639 -1.377 -2.603 1.00 89.81 183 GLN A C 1
ATOM 1446 O O . GLN A 1 183 ? -14.419 -2.566 -2.831 1.00 89.81 183 GLN A O 1
ATOM 1451 N N . ASP A 1 184 ? -15.724 -0.956 -1.964 1.00 72.94 184 ASP A N 1
ATOM 1452 C CA . ASP A 1 184 ? -16.895 -1.813 -1.850 1.00 72.94 184 ASP A CA 1
ATOM 1453 C C . ASP A 1 184 ? -17.504 -1.921 -3.253 1.00 72.94 184 ASP A C 1
ATOM 1455 O O . ASP A 1 184 ? -17.595 -0.926 -3.974 1.00 72.94 184 ASP A O 1
ATOM 1459 N N . GLY A 1 185 ? -17.786 -3.146 -3.698 1.00 51.28 185 GLY A N 1
ATOM 1460 C CA . GLY A 1 185 ? -18.371 -3.358 -5.013 1.00 51.28 185 GLY A CA 1
ATOM 1461 C C . GLY A 1 185 ? -19.736 -2.687 -5.058 1.00 51.28 185 GLY A C 1
ATOM 1462 O O . GLY A 1 185 ? -20.644 -3.135 -4.360 1.00 51.28 185 GLY A O 1
ATOM 1463 N N . ASP A 1 186 ? -19.883 -1.650 -5.882 1.00 36.81 186 ASP A N 1
ATOM 1464 C CA . ASP A 1 186 ? -21.184 -1.364 -6.477 1.00 36.81 186 ASP A CA 1
ATOM 1465 C C . ASP A 1 186 ? -21.572 -2.650 -7.215 1.00 36.81 186 ASP A C 1
ATOM 1467 O O . ASP A 1 186 ? -20.937 -3.032 -8.202 1.00 36.81 186 ASP A O 1
ATOM 1471 N N . SER A 1 187 ? -22.497 -3.389 -6.602 1.00 34.12 187 SER A N 1
ATOM 1472 C CA . SER A 1 187 ? -23.080 -4.608 -7.161 1.00 34.12 187 SER A CA 1
ATOM 1473 C C . SER A 1 187 ? -23.920 -4.275 -8.385 1.00 34.12 187 SER A C 1
ATOM 1475 O O . SER A 1 187 ? -24.586 -3.216 -8.362 1.00 34.12 187 SER A O 1
#

Sequence (187 aa):
MKRLRCADVFAVVAIVAILSVLAWGEYGEWQARRRHELRVEAFDESKVSPVVLPADRIVENESLAGRWVKTVGRGCRSELVFEAPAEGADRSYRVEFATRTCTSHQRDQRTAEYSDGQVTLDRPVADSIGPVYRRLHSARVGSKRILVPETQSDTAADLDAAIEKAEKHGEWRNLEALAYVRQDGDS

Secondary structure (DSSP, 8-state):
-PPPPHHHHHHHHHHHHHHHHHHHHHHHHHHHHHHHHHHHHT--GGGPPPP---GGGB--SS---EEEEEEETTTEEEEEEEPPPPTT--SEEEEEEEEE-SS-EEEEEEEEEEETTEEEEEEEEE-SSS-EEEEEEEEEETTEEEEEE--SS-THHHHHHHHHHHHHH---HHHHHHSEEEE----

Foldseek 3Di:
DPPDDVVNVVVVVVVVVVVVVVVVLVVLQVVLVVVQVVQQVPDDPVLFDDQDDDLVFFDFPDDPAAKWKADAPPAKIKIKHWHGDDVPDQQKTWIWIWIDHPRYIDIDIWIWHGGSQKIATPGWGQHSPDFIAGMWGWGDQPPWIKTAGGGNDPCNVVCVVLSCCCRVPVRNNSVSNGIIIDDDDPD

Radius of gyration: 22.02 Å; chains: 1; bounding box: 55×42×74 Å

pLDDT: mean 85.17, std 10.88, range [34.12, 97.12]